Protein AF-A0A8T6FUX8-F1 (afdb_monomer_lite)

Structure (mmCIF, N/CA/C/O backbone):
data_AF-A0A8T6FUX8-F1
#
_entry.id   AF-A0A8T6FUX8-F1
#
loop_
_atom_site.group_PDB
_atom_site.id
_atom_site.type_symbol
_atom_site.label_atom_id
_atom_site.label_alt_id
_atom_site.label_comp_id
_atom_site.label_asym_id
_atom_site.label_entity_id
_atom_site.label_seq_id
_atom_site.pdbx_PDB_ins_code
_atom_site.Cartn_x
_atom_site.Cartn_y
_atom_site.Cartn_z
_atom_site.occupancy
_atom_site.B_iso_or_equiv
_atom_site.auth_seq_id
_atom_site.auth_comp_id
_atom_site.auth_asym_id
_atom_site.auth_atom_id
_atom_site.pdbx_PDB_model_num
ATOM 1 N N . MET A 1 1 ? 21.527 -43.771 11.763 1.00 36.50 1 MET A N 1
ATOM 2 C CA . MET A 1 1 ? 20.205 -44.417 11.644 1.00 36.50 1 MET A CA 1
ATOM 3 C C . MET A 1 1 ? 19.170 -43.326 11.830 1.00 36.50 1 MET A C 1
ATOM 5 O O . MET A 1 1 ? 18.920 -42.934 12.960 1.00 36.50 1 MET A O 1
ATOM 9 N N . LEU A 1 2 ? 18.698 -42.754 10.723 1.00 42.12 2 LEU A N 1
ATOM 10 C CA . LEU A 1 2 ? 17.605 -41.784 10.716 1.00 42.12 2 LEU A CA 1
ATOM 11 C C . LEU A 1 2 ? 16.307 -42.553 10.975 1.00 42.12 2 LEU A C 1
ATOM 13 O O . LEU A 1 2 ? 16.105 -43.614 10.382 1.00 42.12 2 LEU A O 1
ATOM 17 N N . GLN A 1 3 ? 15.492 -42.063 11.909 1.00 45.31 3 GLN A N 1
ATOM 18 C CA . GLN A 1 3 ? 14.158 -42.593 12.163 1.00 45.31 3 GLN A CA 1
ATOM 19 C C . GLN A 1 3 ? 13.366 -42.561 10.855 1.00 45.31 3 GLN A C 1
ATOM 21 O O . GLN A 1 3 ? 13.233 -41.518 10.221 1.00 45.31 3 GLN A O 1
ATOM 26 N N . SER A 1 4 ? 12.881 -43.730 10.455 1.00 47.78 4 SER A N 1
ATOM 27 C CA . SER A 1 4 ? 11.853 -43.910 9.440 1.00 47.78 4 SER A CA 1
ATOM 28 C C . SER A 1 4 ? 10.648 -43.045 9.805 1.00 47.78 4 SER A C 1
ATOM 30 O O . SER A 1 4 ? 10.042 -43.269 10.856 1.00 47.78 4 SER A O 1
ATOM 32 N N . GLY A 1 5 ? 10.357 -42.047 8.967 1.00 49.22 5 GLY A N 1
ATOM 33 C CA . GLY A 1 5 ? 9.146 -41.239 9.061 1.00 49.22 5 GLY A CA 1
ATOM 34 C C . GLY A 1 5 ? 7.892 -42.111 9.027 1.00 49.22 5 GLY A C 1
ATOM 35 O O . GLY A 1 5 ? 7.923 -43.253 8.561 1.00 49.22 5 GLY A O 1
ATOM 36 N N . ASP A 1 6 ? 6.805 -41.575 9.571 1.00 58.62 6 ASP A N 1
ATOM 37 C CA . ASP A 1 6 ? 5.496 -42.213 9.553 1.00 58.62 6 ASP A CA 1
ATOM 38 C C . ASP A 1 6 ? 5.076 -42.499 8.103 1.00 58.62 6 ASP A C 1
ATOM 40 O O . ASP A 1 6 ? 4.988 -41.593 7.278 1.00 58.62 6 ASP A O 1
ATOM 44 N N . VAL A 1 7 ? 4.829 -43.769 7.779 1.00 57.53 7 VAL A N 1
ATOM 45 C CA . VAL A 1 7 ? 4.430 -44.206 6.431 1.00 57.53 7 VAL A CA 1
ATOM 46 C C . VAL A 1 7 ? 3.054 -43.634 6.051 1.00 57.53 7 VAL A C 1
ATOM 48 O O . VAL A 1 7 ? 2.741 -43.550 4.867 1.00 57.53 7 VAL A O 1
ATOM 51 N N . ALA A 1 8 ? 2.247 -43.208 7.032 1.00 57.44 8 ALA A N 1
ATOM 52 C CA . ALA A 1 8 ? 0.981 -42.517 6.792 1.00 57.44 8 ALA A CA 1
ATOM 53 C C . ALA A 1 8 ? 1.154 -41.038 6.388 1.00 57.44 8 ALA A C 1
ATOM 55 O O . ALA A 1 8 ? 0.238 -40.476 5.797 1.00 57.44 8 ALA A O 1
ATOM 56 N N . PHE A 1 9 ? 2.316 -40.431 6.663 1.00 55.97 9 PHE A N 1
ATOM 57 C CA . PHE A 1 9 ? 2.652 -39.042 6.330 1.00 55.97 9 PHE A CA 1
ATOM 58 C C . PHE A 1 9 ? 4.086 -38.973 5.779 1.00 55.97 9 PHE A C 1
ATOM 60 O O . PHE A 1 9 ? 5.001 -38.447 6.416 1.00 55.97 9 PHE A O 1
ATOM 67 N N . SER A 1 10 ? 4.299 -39.554 4.594 1.00 52.78 10 SER A N 1
ATOM 68 C CA . SER A 1 10 ? 5.560 -39.405 3.861 1.00 52.78 10 SER A CA 1
ATOM 69 C C . SER A 1 10 ? 5.776 -37.932 3.519 1.00 52.78 10 SER A C 1
ATOM 71 O O . SER A 1 10 ? 5.027 -37.377 2.736 1.00 52.78 10 SER A O 1
ATOM 73 N N . THR A 1 11 ? 6.818 -37.303 4.060 1.00 56.41 11 THR A N 1
ATOM 74 C CA . THR A 1 11 ? 7.191 -35.904 3.767 1.00 56.41 11 THR A CA 1
ATOM 75 C C . THR A 1 11 ? 7.963 -35.740 2.450 1.00 56.41 11 THR A C 1
ATOM 77 O O . THR A 1 11 ? 8.576 -34.701 2.222 1.00 56.41 11 THR A O 1
ATOM 80 N N . ILE A 1 12 ? 8.023 -36.782 1.620 1.00 58.41 12 ILE A N 1
ATOM 81 C CA . ILE A 1 12 ? 8.677 -36.770 0.307 1.00 58.41 12 ILE A CA 1
ATOM 82 C C . ILE A 1 12 ? 7.567 -36.546 -0.726 1.00 58.41 12 ILE A C 1
ATOM 84 O O . ILE A 1 12 ? 6.650 -37.361 -0.779 1.00 58.41 12 ILE A O 1
ATOM 88 N N . ASP A 1 13 ? 7.664 -35.461 -1.503 1.00 65.00 13 ASP A N 1
ATOM 89 C CA . ASP A 1 13 ? 6.718 -35.022 -2.551 1.00 65.00 13 ASP A CA 1
ATOM 90 C C . ASP A 1 13 ? 5.373 -34.421 -2.074 1.00 65.00 13 ASP A C 1
ATOM 92 O O . ASP A 1 13 ? 4.397 -34.391 -2.823 1.00 65.00 13 ASP A O 1
ATOM 96 N N . ASN A 1 14 ? 5.318 -33.861 -0.858 1.00 77.75 14 ASN A N 1
ATOM 97 C CA . ASN A 1 14 ? 4.103 -33.230 -0.311 1.00 77.75 14 ASN A CA 1
ATOM 98 C C . ASN A 1 14 ? 3.948 -31.734 -0.642 1.00 77.75 14 ASN A C 1
ATOM 100 O O . ASN A 1 14 ? 3.141 -31.051 -0.013 1.00 77.75 14 ASN A O 1
ATOM 104 N N . ASP A 1 15 ? 4.683 -31.199 -1.619 1.00 82.50 15 ASP A N 1
ATOM 105 C CA . ASP A 1 15 ? 4.666 -29.761 -1.932 1.00 82.50 15 ASP A CA 1
ATOM 106 C C . ASP A 1 15 ? 3.257 -29.256 -2.267 1.00 82.50 15 ASP A C 1
ATOM 108 O O . ASP A 1 15 ? 2.850 -28.198 -1.789 1.00 82.50 15 ASP A O 1
ATOM 112 N N . ALA A 1 16 ? 2.471 -30.047 -3.001 1.00 82.88 16 ALA A N 1
ATOM 113 C CA . ALA A 1 16 ? 1.081 -29.716 -3.309 1.00 82.88 16 ALA A CA 1
ATOM 114 C C . ALA A 1 16 ? 0.197 -29.690 -2.048 1.00 82.88 16 ALA A C 1
ATOM 116 O O . ALA A 1 16 ? -0.594 -28.767 -1.862 1.00 82.88 16 ALA A O 1
ATOM 117 N N . GLU A 1 17 ? 0.350 -30.667 -1.148 1.00 85.62 17 GLU A N 1
ATOM 118 C CA . GLU A 1 17 ? -0.402 -30.707 0.113 1.00 85.62 17 GLU A CA 1
ATOM 119 C C . GLU A 1 17 ? -0.017 -29.539 1.030 1.00 85.62 17 GLU A C 1
ATOM 121 O O . GLU A 1 17 ? -0.889 -28.925 1.646 1.00 85.62 17 GLU A O 1
ATOM 126 N N . MET A 1 18 ? 1.272 -29.182 1.084 1.00 87.94 18 MET A N 1
ATOM 127 C CA . MET A 1 18 ? 1.741 -28.025 1.845 1.00 87.94 18 MET A CA 1
ATOM 128 C C . MET A 1 18 ? 1.234 -26.707 1.260 1.00 87.94 18 MET A C 1
ATOM 130 O O . MET A 1 18 ? 0.845 -25.830 2.026 1.00 87.94 18 MET A O 1
ATOM 134 N N . GLN A 1 19 ? 1.209 -26.560 -0.068 1.00 88.62 19 GLN A N 1
ATOM 135 C CA . GLN A 1 19 ? 0.657 -25.375 -0.728 1.00 88.62 19 GLN A CA 1
ATOM 136 C C . GLN A 1 19 ? -0.831 -25.210 -0.412 1.00 88.62 19 GLN A C 1
ATOM 138 O O . GLN A 1 19 ? -1.252 -24.123 -0.025 1.00 88.62 19 GLN A O 1
ATOM 143 N N . VAL A 1 20 ? -1.615 -26.290 -0.495 1.00 91.31 20 VAL A N 1
ATOM 144 C CA . VAL A 1 20 ? -3.044 -26.263 -0.146 1.00 91.31 20 VAL A CA 1
ATOM 145 C C . VAL A 1 20 ? -3.243 -25.948 1.338 1.00 91.31 20 VAL A C 1
ATOM 147 O O . VAL A 1 20 ? -4.094 -25.127 1.679 1.00 91.31 20 VAL A O 1
ATOM 150 N N . LEU A 1 21 ? -2.444 -26.539 2.233 1.00 92.88 21 LEU A N 1
ATOM 151 C CA . LEU A 1 21 ? -2.514 -26.246 3.665 1.00 92.88 21 LEU A CA 1
ATOM 152 C C . LEU A 1 21 ? -2.163 -24.778 3.960 1.00 92.88 21 LEU A C 1
ATOM 154 O O . LEU A 1 21 ? -2.903 -24.109 4.687 1.00 92.88 21 LEU A O 1
ATOM 158 N N . ALA A 1 22 ? -1.084 -24.259 3.370 1.00 92.19 22 ALA A N 1
ATOM 159 C CA . ALA A 1 22 ? -0.667 -22.867 3.513 1.00 92.19 22 ALA A CA 1
ATOM 160 C C . ALA A 1 22 ? -1.747 -21.911 2.993 1.00 92.19 22 ALA A C 1
ATOM 162 O O . ALA A 1 22 ? -2.167 -21.011 3.717 1.00 92.19 22 ALA A O 1
ATOM 163 N N . ALA A 1 23 ? -2.270 -22.160 1.792 1.00 93.12 23 ALA A N 1
ATOM 164 C CA . ALA A 1 23 ? -3.349 -21.375 1.212 1.00 93.12 23 ALA A CA 1
ATOM 165 C C . ALA A 1 23 ? -4.615 -21.414 2.078 1.00 93.12 23 ALA A C 1
ATOM 167 O O . ALA A 1 23 ? -5.184 -20.367 2.364 1.00 93.12 23 ALA A O 1
ATOM 168 N N . SER A 1 24 ? -5.025 -22.586 2.578 1.00 94.44 24 SER A N 1
ATOM 169 C CA . SER A 1 24 ? -6.190 -22.696 3.471 1.00 94.44 24 SER A CA 1
ATOM 170 C C . SER A 1 24 ? -6.007 -21.918 4.779 1.00 94.44 24 SER A C 1
ATOM 172 O O . SER A 1 24 ? -6.957 -21.324 5.281 1.00 94.44 24 SER A O 1
ATOM 174 N N . THR A 1 25 ? -4.775 -21.863 5.295 1.00 95.25 25 THR A N 1
ATOM 175 C CA . THR A 1 25 ? -4.432 -21.089 6.494 1.00 95.25 25 THR A CA 1
ATOM 176 C C . THR A 1 25 ? -4.492 -19.590 6.208 1.00 95.25 25 THR A C 1
ATOM 178 O O . THR A 1 25 ? -5.050 -18.842 7.004 1.00 95.25 25 THR A O 1
ATOM 181 N N . ILE A 1 26 ? -3.977 -19.148 5.057 1.00 95.31 26 ILE A N 1
ATOM 182 C CA . ILE A 1 26 ? -4.058 -17.748 4.617 1.00 95.31 26 ILE A CA 1
ATOM 183 C C . ILE A 1 26 ? -5.519 -17.328 4.413 1.00 95.31 26 ILE A C 1
ATOM 185 O O . ILE A 1 26 ? -5.922 -16.268 4.878 1.00 95.31 26 ILE A O 1
ATOM 189 N N . VAL A 1 27 ? -6.337 -18.175 3.787 1.00 95.31 27 VAL A N 1
ATOM 190 C CA . VAL A 1 27 ? -7.771 -17.904 3.612 1.00 95.31 27 VAL A CA 1
ATOM 191 C C . VAL A 1 27 ? -8.482 -17.819 4.961 1.00 95.31 27 VAL A C 1
ATOM 193 O O . VAL A 1 27 ? -9.292 -16.921 5.158 1.00 95.31 27 VAL A O 1
ATOM 196 N N . ALA A 1 28 ? -8.148 -18.689 5.918 1.00 95.69 28 ALA A N 1
ATOM 197 C CA . ALA A 1 28 ? -8.683 -18.580 7.273 1.00 95.69 28 ALA A CA 1
ATOM 198 C C . ALA A 1 28 ? -8.264 -17.265 7.959 1.00 95.69 28 ALA A C 1
ATOM 200 O O . ALA A 1 28 ? -9.070 -16.678 8.674 1.00 95.69 28 ALA A O 1
ATOM 201 N N . LEU A 1 29 ? -7.044 -16.768 7.708 1.00 95.56 29 LEU A N 1
ATOM 202 C CA . LEU A 1 29 ? -6.600 -15.459 8.201 1.00 95.56 29 LEU A CA 1
ATOM 203 C C . LEU A 1 29 ? -7.400 -14.300 7.592 1.00 95.56 29 LEU A C 1
ATOM 205 O O . LEU A 1 29 ? -7.614 -13.312 8.287 1.00 95.56 29 LEU A O 1
ATOM 209 N N . PHE A 1 30 ? -7.872 -14.403 6.342 1.00 95.56 30 PHE A N 1
ATOM 210 C CA . PHE A 1 30 ? -8.689 -13.364 5.685 1.00 95.56 30 PHE A CA 1
ATOM 211 C C . PHE A 1 30 ? -10.074 -13.154 6.322 1.00 95.56 30 PHE A C 1
ATOM 213 O O . PHE A 1 30 ? -10.744 -12.162 6.016 1.00 95.56 30 PHE A O 1
ATOM 220 N N . GLU A 1 31 ? -10.503 -14.052 7.213 1.00 94.06 31 GLU A N 1
ATOM 221 C CA . GLU A 1 31 ? -11.692 -13.866 8.056 1.00 94.06 31 GLU A CA 1
ATOM 222 C C . GLU A 1 31 ? -11.420 -12.945 9.260 1.00 94.06 31 GLU A C 1
ATOM 224 O O . GLU A 1 31 ? -12.355 -12.444 9.887 1.00 94.06 31 GLU A O 1
ATOM 229 N N . GLU A 1 32 ? -10.148 -12.701 9.583 1.00 93.56 32 GLU A N 1
ATOM 230 C CA . GLU A 1 32 ? -9.711 -11.816 10.659 1.00 93.56 32 GLU A CA 1
ATOM 231 C C . GLU A 1 32 ? -9.257 -10.447 10.125 1.00 93.56 32 GLU A C 1
ATOM 233 O O . GLU A 1 32 ? -8.884 -10.267 8.963 1.00 93.56 32 GLU A O 1
ATOM 238 N N . GLU A 1 33 ? -9.263 -9.444 11.001 1.00 89.50 33 GLU A N 1
ATOM 239 C CA . GLU A 1 33 ? -8.725 -8.118 10.707 1.00 89.50 33 GLU A CA 1
ATOM 240 C C . GLU A 1 33 ? -7.456 -7.860 11.514 1.00 89.50 33 GLU A C 1
ATOM 242 O O . GLU A 1 33 ? -7.404 -8.127 12.716 1.00 89.50 33 GLU A O 1
ATOM 247 N N . GLY A 1 34 ? -6.455 -7.254 10.879 1.00 90.94 34 GLY A N 1
ATOM 248 C CA . GLY A 1 34 ? -5.255 -6.797 11.565 1.00 90.94 34 GLY A CA 1
ATOM 249 C C . GLY A 1 34 ? -4.013 -6.865 10.693 1.00 90.94 34 GLY A C 1
ATOM 250 O O . GLY A 1 34 ? -4.038 -7.390 9.584 1.00 90.94 34 GLY A O 1
ATOM 251 N N . LEU A 1 35 ? -2.904 -6.374 11.246 1.00 92.62 35 LEU A N 1
ATOM 252 C CA . LEU A 1 35 ? -1.638 -6.233 10.527 1.00 92.62 35 LEU A CA 1
ATOM 253 C C . LEU A 1 35 ? -1.142 -7.555 9.922 1.00 92.62 35 LEU A C 1
ATOM 255 O O . LEU A 1 35 ? -0.639 -7.562 8.804 1.00 92.62 35 LEU A O 1
ATOM 259 N N . ALA A 1 36 ? -1.294 -8.678 10.630 1.00 94.31 36 ALA A N 1
ATOM 260 C CA . ALA A 1 36 ? -0.869 -9.986 10.128 1.00 94.31 36 ALA A CA 1
ATOM 261 C C . ALA A 1 36 ? -1.661 -10.409 8.880 1.00 94.31 36 ALA A C 1
ATOM 263 O O . ALA A 1 36 ? -1.074 -10.903 7.916 1.00 94.31 36 ALA A O 1
ATOM 264 N N . THR A 1 37 ? -2.974 -10.172 8.875 1.00 95.75 37 THR A N 1
ATOM 265 C CA . THR A 1 37 ? -3.833 -10.469 7.728 1.00 95.75 37 THR A CA 1
ATOM 266 C C . THR A 1 37 ? -3.575 -9.503 6.574 1.00 95.75 37 THR A C 1
ATOM 268 O O . THR A 1 37 ? -3.430 -9.952 5.439 1.00 95.75 37 THR A O 1
ATOM 271 N N . ASP A 1 38 ? -3.422 -8.206 6.864 1.00 96.12 38 ASP A N 1
ATOM 272 C CA . ASP A 1 38 ? -3.054 -7.178 5.882 1.00 96.12 38 ASP A CA 1
ATOM 273 C C . ASP A 1 38 ? -1.728 -7.555 5.184 1.00 96.12 38 ASP A C 1
ATOM 275 O O . ASP A 1 38 ? -1.639 -7.574 3.955 1.00 96.12 38 ASP A O 1
ATOM 279 N N . THR A 1 39 ? -0.729 -7.979 5.968 1.00 96.00 39 THR A N 1
ATOM 280 C CA . THR A 1 39 ? 0.571 -8.465 5.473 1.00 96.00 39 THR A CA 1
ATOM 281 C C . THR A 1 39 ? 0.413 -9.712 4.607 1.00 96.00 39 THR A C 1
ATOM 283 O O . THR A 1 39 ? 0.974 -9.776 3.517 1.00 96.00 39 THR A O 1
ATOM 286 N N . ALA A 1 40 ? -0.353 -10.711 5.060 1.00 96.00 40 ALA A N 1
ATOM 287 C CA . ALA A 1 40 ? -0.562 -11.947 4.308 1.00 96.00 40 ALA A CA 1
ATOM 288 C C . ALA A 1 40 ? -1.254 -11.686 2.961 1.00 96.00 40 ALA A C 1
ATOM 290 O O . ALA A 1 40 ? -0.837 -12.234 1.940 1.00 96.00 40 ALA A O 1
ATOM 291 N N . ALA A 1 41 ? -2.266 -10.817 2.941 1.00 96.88 41 ALA A N 1
ATOM 292 C CA . ALA A 1 41 ? -2.979 -10.454 1.724 1.00 96.88 41 ALA A CA 1
ATOM 293 C C . ALA A 1 41 ? -2.075 -9.701 0.738 1.00 96.88 41 ALA A C 1
ATOM 295 O O . ALA A 1 41 ? -2.076 -10.011 -0.453 1.00 96.88 41 ALA A O 1
ATOM 296 N N . LEU A 1 42 ? -1.244 -8.773 1.227 1.00 96.88 42 LEU A N 1
ATOM 297 C CA . LEU A 1 42 ? -0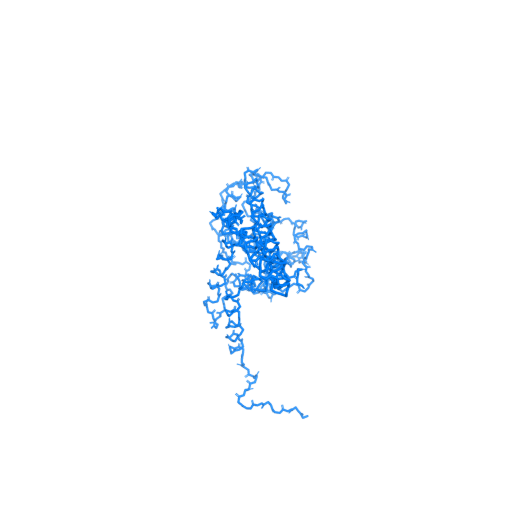.234 -8.105 0.403 1.00 96.88 42 LEU A CA 1
ATOM 298 C C . LEU A 1 42 ? 0.820 -9.080 -0.126 1.00 96.88 42 LEU A C 1
ATOM 300 O O . LEU A 1 42 ? 1.171 -8.992 -1.299 1.00 96.88 42 LEU A O 1
ATOM 304 N N . CYS A 1 43 ? 1.303 -10.020 0.690 1.00 95.69 43 CYS A N 1
ATOM 305 C CA . CYS A 1 43 ? 2.247 -11.051 0.252 1.00 95.69 43 CYS A CA 1
ATOM 306 C C . CYS A 1 43 ? 1.681 -11.888 -0.898 1.00 95.69 43 CYS A C 1
ATOM 308 O O . CYS A 1 43 ? 2.395 -12.163 -1.859 1.00 95.69 43 CYS A O 1
ATOM 310 N N . VAL A 1 44 ? 0.403 -12.277 -0.815 1.00 95.88 44 VAL A N 1
ATOM 311 C CA . VAL A 1 44 ? -0.272 -12.976 -1.914 1.00 95.88 44 VAL A CA 1
ATOM 312 C C . VAL A 1 44 ? -0.348 -12.064 -3.134 1.00 95.88 44 VAL A C 1
ATOM 314 O O . VAL A 1 44 ? 0.228 -12.414 -4.154 1.00 95.88 44 VAL A O 1
ATOM 317 N N . ALA A 1 45 ? -0.960 -10.881 -3.016 1.00 95.94 45 ALA A N 1
ATOM 318 C CA . ALA A 1 45 ? -1.199 -9.986 -4.152 1.00 95.94 45 ALA A CA 1
ATOM 319 C C . ALA A 1 45 ? 0.089 -9.544 -4.873 1.00 95.94 45 ALA A C 1
ATOM 321 O O . ALA A 1 45 ? 0.087 -9.312 -6.078 1.00 95.94 45 ALA A O 1
ATOM 322 N N . THR A 1 46 ? 1.197 -9.407 -4.141 1.00 96.00 46 THR A N 1
ATOM 323 C CA . THR A 1 46 ? 2.502 -9.050 -4.718 1.00 96.00 46 THR A CA 1
ATOM 324 C C . THR A 1 46 ? 3.259 -10.263 -5.259 1.00 96.00 46 THR A C 1
ATOM 326 O O . THR A 1 46 ? 3.964 -10.158 -6.269 1.00 96.00 46 THR A O 1
ATOM 329 N N . GLY A 1 47 ? 3.102 -11.429 -4.628 1.00 94.19 47 GLY A N 1
ATOM 330 C CA . GLY A 1 47 ? 3.693 -12.692 -5.062 1.00 94.19 47 GLY A CA 1
ATOM 331 C C . GLY A 1 47 ? 3.043 -13.274 -6.317 1.00 94.19 47 GLY A C 1
ATOM 332 O O . GLY A 1 47 ? 3.722 -13.956 -7.085 1.00 94.19 47 GLY A O 1
ATOM 333 N N . THR A 1 48 ? 1.769 -12.959 -6.556 1.00 94.00 48 THR A N 1
ATOM 334 C CA . THR A 1 48 ? 0.989 -13.425 -7.712 1.00 94.00 48 THR A CA 1
ATOM 335 C C . THR A 1 48 ? 1.157 -12.569 -8.965 1.00 94.00 48 THR A C 1
ATOM 337 O O . THR A 1 48 ? 0.729 -12.971 -10.043 1.00 94.00 48 THR A O 1
ATOM 340 N N . PHE A 1 49 ? 1.813 -11.408 -8.856 1.00 94.31 49 PHE A N 1
ATOM 341 C CA . PHE A 1 49 ? 1.985 -10.480 -9.973 1.00 94.31 49 PHE A CA 1
ATOM 342 C C . PHE A 1 49 ? 2.741 -11.100 -11.154 1.00 94.31 49 PHE A C 1
ATOM 344 O O . PHE A 1 49 ? 3.774 -11.755 -10.963 1.00 94.31 49 PHE A O 1
ATOM 351 N N . GLY A 1 50 ? 2.279 -10.835 -12.374 1.00 89.88 50 GLY A N 1
ATOM 352 C CA . GLY A 1 50 ? 2.835 -11.418 -13.590 1.00 89.88 50 GLY A CA 1
ATOM 353 C C . GLY A 1 50 ? 2.254 -12.795 -13.905 1.00 89.88 50 GLY A C 1
ATOM 354 O O . GLY A 1 50 ? 1.135 -13.126 -13.527 1.00 89.88 50 GLY A O 1
ATOM 355 N N . ASP A 1 51 ? 3.056 -13.649 -14.537 1.00 86.38 51 ASP A N 1
ATOM 356 C CA . ASP A 1 51 ? 2.669 -15.031 -14.861 1.00 86.38 51 ASP A CA 1
ATOM 357 C C . ASP A 1 51 ? 2.757 -15.990 -13.649 1.00 86.38 51 ASP A C 1
ATOM 359 O O . ASP A 1 51 ? 2.842 -17.210 -13.803 1.00 86.38 51 ASP A O 1
ATOM 363 N N . ARG A 1 52 ? 2.792 -15.455 -12.422 1.00 87.44 52 ARG A N 1
ATOM 364 C CA . ARG A 1 52 ? 3.093 -16.196 -11.186 1.00 87.44 52 ARG A CA 1
ATOM 365 C C . ARG A 1 52 ? 1.813 -16.591 -10.449 1.00 87.44 52 ARG A C 1
ATOM 367 O O . ARG A 1 52 ? 1.598 -16.209 -9.308 1.00 87.44 52 ARG A O 1
ATOM 374 N N . ALA A 1 53 ? 0.955 -17.382 -11.084 1.00 80.62 53 ALA A N 1
ATOM 375 C CA . ALA A 1 53 ? -0.268 -17.859 -10.439 1.00 80.62 53 ALA A CA 1
ATOM 376 C C . ALA A 1 53 ? -0.024 -19.132 -9.592 1.00 80.62 53 ALA A C 1
ATOM 378 O O . ALA A 1 53 ? 0.664 -20.049 -10.051 1.00 80.62 53 ALA A O 1
ATOM 379 N N . PRO A 1 54 ? -0.603 -19.245 -8.381 1.00 80.56 54 PRO A N 1
ATOM 380 C CA . PRO A 1 54 ? -0.539 -20.462 -7.579 1.00 80.56 54 PRO A CA 1
ATOM 381 C C . PRO A 1 54 ? -1.378 -21.568 -8.229 1.00 80.56 54 PRO A C 1
ATOM 383 O O . PRO A 1 54 ? -2.606 -21.537 -8.189 1.00 80.56 54 PRO A O 1
ATOM 386 N N . GLU A 1 55 ? -0.714 -22.574 -8.801 1.00 82.94 55 GLU A N 1
ATOM 387 C CA . GLU A 1 55 ? -1.371 -23.672 -9.527 1.00 82.94 55 GLU A CA 1
ATOM 388 C C . GLU A 1 55 ? -2.331 -24.481 -8.637 1.00 82.94 55 GLU A C 1
ATOM 390 O O . GLU A 1 55 ? -3.422 -24.854 -9.066 1.00 82.94 55 GLU A O 1
ATOM 395 N N . ALA A 1 56 ? -1.956 -24.713 -7.374 1.00 83.75 56 ALA A N 1
ATOM 396 C CA . ALA A 1 56 ? -2.751 -25.504 -6.437 1.00 83.75 56 ALA A CA 1
ATOM 397 C C . ALA A 1 56 ? -4.008 -24.778 -5.921 1.00 83.75 56 ALA A C 1
ATOM 399 O O . ALA A 1 56 ? -4.965 -25.434 -5.507 1.00 83.75 56 ALA A O 1
ATOM 400 N N . THR A 1 57 ? -4.017 -23.440 -5.925 1.00 87.12 57 THR A N 1
ATOM 401 C CA . THR A 1 57 ? -5.096 -22.619 -5.350 1.00 87.12 57 THR A CA 1
ATOM 402 C C . THR A 1 57 ? -5.330 -21.352 -6.176 1.00 87.12 57 THR A C 1
ATOM 404 O O . THR A 1 57 ? -4.982 -20.258 -5.724 1.00 87.12 57 THR A O 1
ATOM 407 N N . PRO A 1 58 ? -5.926 -21.474 -7.374 1.00 86.75 58 PRO A N 1
ATOM 408 C CA . PRO A 1 58 ? -6.053 -20.361 -8.316 1.00 86.75 58 PRO A CA 1
ATOM 409 C C . PRO A 1 58 ? -6.890 -19.195 -7.769 1.00 86.75 58 PRO A C 1
ATOM 411 O O . PRO A 1 58 ? -6.629 -18.044 -8.100 1.00 86.75 58 PRO A O 1
ATOM 414 N N . ASP A 1 59 ? -7.846 -19.471 -6.878 1.00 93.06 59 ASP A N 1
ATOM 415 C CA . ASP A 1 59 ? -8.733 -18.447 -6.311 1.00 93.06 59 ASP A CA 1
ATOM 416 C C . ASP A 1 59 ? -8.051 -17.579 -5.237 1.00 93.06 59 ASP A C 1
ATOM 418 O O . ASP A 1 59 ? -8.581 -16.531 -4.865 1.00 93.06 59 ASP A O 1
ATOM 422 N N . LEU A 1 60 ? -6.875 -17.983 -4.733 1.00 94.25 60 LEU A N 1
ATOM 423 C CA . LEU A 1 60 ? -6.200 -17.309 -3.617 1.00 94.25 60 LEU A CA 1
ATOM 424 C C . LEU A 1 60 ? -5.887 -15.838 -3.925 1.00 94.25 60 LEU A C 1
ATOM 426 O O . LEU A 1 60 ? -6.029 -14.985 -3.050 1.00 94.25 60 LEU A O 1
ATOM 430 N N . ASP A 1 61 ? -5.509 -15.546 -5.169 1.00 94.19 61 ASP A N 1
ATOM 431 C CA . ASP A 1 61 ? -5.239 -14.183 -5.623 1.00 94.19 61 ASP A CA 1
ATOM 432 C C . ASP A 1 61 ? -6.492 -13.299 -5.549 1.00 94.19 61 ASP A C 1
ATOM 434 O O . ASP A 1 61 ? -6.466 -12.213 -4.966 1.00 94.19 61 ASP A O 1
ATOM 438 N N . SER A 1 62 ? -7.620 -13.800 -6.061 1.00 95.06 62 SER A N 1
ATOM 439 C CA . SER A 1 62 ? -8.896 -13.080 -6.020 1.00 95.06 62 SER A CA 1
ATOM 440 C C . SER A 1 62 ? -9.364 -12.821 -4.584 1.00 95.06 62 SER A C 1
ATOM 442 O O . SER A 1 62 ? -9.772 -11.708 -4.259 1.00 95.06 62 SER A O 1
ATOM 444 N N . LEU A 1 63 ? -9.200 -13.802 -3.689 1.00 96.25 63 LEU A N 1
ATOM 445 C CA . LEU A 1 63 ? -9.554 -13.667 -2.275 1.00 96.25 63 LEU A CA 1
ATOM 446 C C . LEU A 1 63 ? -8.697 -12.613 -1.562 1.00 96.25 63 LEU A C 1
ATOM 448 O O . LEU A 1 63 ? -9.218 -11.856 -0.741 1.00 96.25 63 LEU A O 1
ATOM 452 N N . ALA A 1 64 ? -7.404 -12.529 -1.885 1.00 96.25 64 ALA A N 1
ATOM 453 C CA . ALA A 1 64 ? -6.523 -11.500 -1.341 1.00 96.25 64 ALA A CA 1
ATOM 454 C C . ALA A 1 64 ? -6.933 -10.097 -1.816 1.00 96.25 64 ALA A C 1
ATOM 456 O O . ALA A 1 64 ? -7.003 -9.167 -1.012 1.00 96.25 64 ALA A O 1
ATOM 457 N N . HIS A 1 65 ? -7.274 -9.942 -3.097 1.00 95.25 65 HIS A N 1
ATOM 458 C CA . HIS A 1 65 ? -7.761 -8.677 -3.651 1.00 95.25 65 HIS A CA 1
ATOM 459 C C . HIS A 1 65 ? -9.106 -8.245 -3.051 1.00 95.25 65 HIS A C 1
ATOM 461 O O . HIS A 1 65 ? -9.285 -7.069 -2.718 1.00 95.25 65 HIS A O 1
ATOM 467 N N . ASP A 1 66 ? -10.027 -9.188 -2.858 1.00 96.19 66 ASP A N 1
ATOM 468 C CA . ASP A 1 66 ? -11.315 -8.947 -2.208 1.00 96.19 66 ASP A CA 1
ATOM 469 C C . ASP A 1 66 ? -11.132 -8.542 -0.742 1.00 96.19 66 ASP A C 1
ATOM 471 O O . ASP A 1 66 ? -11.793 -7.616 -0.258 1.00 96.19 66 ASP A O 1
ATOM 475 N N . TYR A 1 67 ? -10.214 -9.199 -0.026 1.00 97.12 67 TYR A N 1
ATOM 476 C CA . TYR A 1 67 ? -9.838 -8.812 1.330 1.00 97.12 67 TYR A CA 1
ATOM 477 C C . TYR A 1 67 ? -9.292 -7.382 1.373 1.00 97.12 67 TYR A C 1
ATOM 479 O O . TYR A 1 67 ? -9.849 -6.545 2.085 1.00 97.12 67 TYR A O 1
ATOM 487 N N . LEU A 1 68 ? -8.253 -7.082 0.583 1.00 96.69 68 LEU A N 1
ATOM 488 C CA . LEU A 1 68 ? -7.610 -5.764 0.557 1.00 96.69 68 LEU A CA 1
ATOM 489 C C . LEU A 1 68 ? -8.615 -4.667 0.199 1.00 96.69 68 LEU A C 1
ATOM 491 O O . LEU A 1 68 ? -8.604 -3.601 0.806 1.00 96.69 68 LEU A O 1
ATOM 495 N N . SER A 1 69 ? -9.531 -4.941 -0.729 1.00 94.94 69 SER A N 1
ATOM 496 C CA . SER A 1 69 ? -10.566 -3.991 -1.139 1.00 94.94 69 SER A CA 1
ATOM 497 C C . SER A 1 69 ? -11.586 -3.727 -0.025 1.00 94.94 69 SER A C 1
ATOM 499 O O . SER A 1 69 ? -11.869 -2.568 0.281 1.00 94.94 69 SER A O 1
ATOM 501 N N . ARG A 1 70 ? -12.106 -4.771 0.644 1.00 94.81 70 ARG A N 1
ATOM 502 C CA . ARG A 1 70 ? -12.997 -4.610 1.815 1.00 94.81 70 ARG A CA 1
ATOM 503 C C . ARG A 1 70 ? -12.299 -3.870 2.953 1.00 94.81 70 ARG A C 1
ATOM 505 O O . ARG A 1 70 ? -12.884 -2.976 3.563 1.00 94.81 70 ARG A O 1
ATOM 512 N N . ARG A 1 71 ? -11.041 -4.224 3.211 1.00 94.62 71 ARG A N 1
ATOM 513 C CA . ARG A 1 71 ? -10.210 -3.623 4.250 1.00 94.62 71 ARG A CA 1
ATOM 514 C C . ARG A 1 71 ? -9.914 -2.153 3.969 1.00 94.62 71 ARG A C 1
ATOM 516 O O . ARG A 1 71 ? -10.011 -1.328 4.870 1.00 94.62 71 ARG A O 1
ATOM 523 N N . ALA A 1 72 ? -9.624 -1.804 2.718 1.00 93.94 72 ALA A N 1
ATOM 524 C CA . ALA A 1 72 ? -9.372 -0.429 2.306 1.00 93.94 72 ALA A CA 1
ATOM 525 C C . ALA A 1 72 ? -10.575 0.492 2.556 1.00 93.94 72 ALA A C 1
ATOM 527 O O . ALA A 1 72 ? -10.369 1.651 2.918 1.00 93.94 72 ALA A O 1
ATOM 528 N N . VAL A 1 73 ? -11.799 -0.025 2.390 1.00 91.81 73 VAL A N 1
ATOM 529 C CA . VAL A 1 73 ? -13.047 0.683 2.720 1.00 91.81 73 VAL A CA 1
ATOM 530 C C . VAL A 1 73 ? -13.257 0.761 4.232 1.00 91.81 73 VAL A C 1
ATOM 532 O O . VAL A 1 73 ? -13.630 1.815 4.739 1.00 91.81 73 VAL A O 1
ATOM 535 N N . SER A 1 74 ? -13.007 -0.325 4.972 1.00 90.00 74 SER A N 1
ATOM 536 C CA . SER A 1 74 ? -13.283 -0.352 6.415 1.00 90.00 74 SER A CA 1
ATOM 537 C C . SER A 1 74 ? -12.393 0.602 7.217 1.00 90.00 74 SER A C 1
ATOM 539 O O . SER A 1 74 ? -12.861 1.210 8.178 1.00 90.00 74 SER A O 1
ATOM 541 N N . ILE A 1 75 ? -11.135 0.783 6.801 1.00 89.50 75 ILE A N 1
ATOM 542 C CA . ILE A 1 75 ? -10.187 1.701 7.454 1.00 89.50 75 ILE A CA 1
ATOM 543 C C . ILE A 1 75 ? -10.353 3.165 7.012 1.00 89.50 75 ILE A C 1
ATOM 545 O O . ILE A 1 75 ? -9.811 4.057 7.659 1.00 89.50 75 ILE A O 1
ATOM 549 N N . ARG A 1 76 ? -11.124 3.425 5.944 1.00 88.38 76 ARG A N 1
ATOM 550 C CA . ARG A 1 76 ? -11.447 4.768 5.423 1.00 88.38 76 ARG A CA 1
ATOM 551 C C . ARG A 1 76 ? -12.967 4.984 5.388 1.00 88.38 76 ARG A C 1
ATOM 553 O O . ARG A 1 76 ? -13.565 5.044 4.313 1.00 88.38 76 ARG A O 1
ATOM 560 N N . PRO A 1 77 ? -13.637 5.049 6.552 1.00 78.25 77 PRO A N 1
ATOM 561 C CA . PRO A 1 77 ? -15.086 5.191 6.596 1.00 78.25 77 PRO A CA 1
ATOM 562 C C . PRO A 1 77 ? -15.516 6.572 6.077 1.00 78.25 77 PRO A C 1
ATOM 564 O O . PRO A 1 77 ? -15.174 7.598 6.662 1.00 78.25 77 PRO A O 1
ATOM 567 N N . HIS A 1 78 ? -16.308 6.599 5.001 1.00 65.62 78 HIS A N 1
ATOM 568 C CA . HIS A 1 78 ? -16.754 7.848 4.372 1.00 65.62 78 HIS A CA 1
ATOM 569 C C . HIS A 1 78 ? -18.041 8.454 4.957 1.00 65.62 78 HIS A C 1
ATOM 571 O O . HIS A 1 78 ? -18.313 9.623 4.688 1.00 65.62 78 HIS A O 1
ATOM 577 N N . GLU A 1 79 ? -18.853 7.718 5.731 1.00 56.19 79 GLU A N 1
ATOM 578 C CA . GLU A 1 79 ? -20.258 8.137 5.907 1.00 56.19 79 GLU A CA 1
ATOM 579 C C . GLU A 1 79 ? -20.890 8.041 7.298 1.00 56.19 79 GLU A C 1
ATOM 581 O O . GLU A 1 79 ? -21.989 8.570 7.459 1.00 56.19 79 GLU A O 1
ATOM 586 N N . GLU A 1 80 ? -20.275 7.462 8.331 1.00 55.09 80 GLU A N 1
ATOM 587 C CA . GLU A 1 80 ? -20.990 7.385 9.613 1.00 55.09 80 GLU A CA 1
ATOM 588 C C . GLU A 1 80 ? -20.773 8.637 10.477 1.00 55.09 80 GLU A C 1
ATOM 590 O O . GLU A 1 80 ? -19.667 8.857 10.983 1.00 55.09 80 GLU A O 1
ATOM 595 N N . PRO A 1 81 ? -21.810 9.478 10.702 1.00 55.28 81 PRO A N 1
ATOM 596 C CA . PRO A 1 81 ? -21.715 10.513 11.714 1.00 55.28 81 PRO A CA 1
ATOM 597 C C . PRO A 1 81 ? -21.424 9.831 13.048 1.00 55.28 81 PRO A C 1
ATOM 599 O O . PRO A 1 81 ? -22.156 8.931 13.454 1.00 55.28 81 PRO A O 1
ATOM 602 N N . LEU A 1 82 ? -20.367 10.278 13.735 1.00 56.69 82 LEU A N 1
ATOM 603 C CA . LEU A 1 82 ? -20.027 9.821 15.080 1.00 56.69 82 LEU A CA 1
ATOM 604 C C . LEU A 1 82 ? -21.269 9.934 15.973 1.00 56.69 82 LEU A C 1
ATOM 606 O O . LEU A 1 82 ? -21.604 11.010 16.481 1.00 56.69 82 LEU A O 1
ATOM 610 N N . HIS A 1 83 ? -21.961 8.814 16.170 1.00 55.38 83 HIS A N 1
ATOM 611 C CA . HIS A 1 83 ? -23.093 8.713 17.072 1.00 55.38 83 HIS A CA 1
ATOM 612 C C . HIS A 1 83 ? -22.554 8.676 18.498 1.00 55.38 83 HIS A C 1
ATOM 614 O O . HIS A 1 83 ? -22.547 7.650 19.177 1.00 55.38 83 HIS A O 1
ATOM 620 N N . THR A 1 84 ? -22.097 9.832 18.975 1.00 56.03 84 THR A N 1
ATOM 621 C CA . THR A 1 84 ? -21.850 10.022 20.397 1.00 56.03 84 THR A CA 1
ATOM 622 C C . THR A 1 84 ? -23.209 9.991 21.081 1.00 56.03 84 THR A C 1
ATOM 624 O O . THR A 1 84 ? -23.975 10.954 21.086 1.00 56.03 84 THR A O 1
ATOM 627 N N . SER A 1 85 ? -23.555 8.825 21.618 1.00 55.66 85 SER A N 1
ATOM 628 C CA . SER A 1 85 ? -24.704 8.678 22.501 1.00 55.66 85 SER A CA 1
ATOM 629 C C . SER A 1 85 ? -24.377 9.427 23.788 1.00 55.66 85 SER A C 1
ATOM 631 O O . SER A 1 85 ? -23.901 8.840 24.756 1.00 55.66 85 SER A O 1
ATOM 633 N N . ALA A 1 86 ? -24.556 10.748 23.786 1.00 57.25 86 ALA A N 1
ATOM 634 C CA . ALA A 1 86 ? -24.410 11.549 24.985 1.00 57.25 86 ALA A CA 1
ATOM 635 C C . ALA A 1 86 ? -25.378 10.984 26.030 1.00 57.25 86 ALA A C 1
ATOM 637 O O . ALA A 1 86 ? -26.596 11.013 25.840 1.00 57.25 86 ALA A O 1
ATOM 638 N N . LEU A 1 87 ? -24.836 10.435 27.120 1.00 56.56 87 LEU A N 1
ATOM 639 C CA . LEU A 1 87 ? -25.645 9.987 28.244 1.00 56.56 87 LEU A CA 1
ATOM 640 C C . LEU A 1 87 ? -26.393 11.202 28.785 1.00 56.56 87 LEU A C 1
ATOM 642 O O . LEU A 1 87 ? -25.819 12.106 29.390 1.00 56.56 87 LEU A O 1
ATOM 646 N N . THR A 1 88 ? -27.695 11.241 28.537 1.00 59.00 88 THR A N 1
ATOM 647 C CA . THR A 1 88 ? -28.543 12.315 29.041 1.00 59.00 88 THR A CA 1
ATOM 648 C C . THR A 1 88 ? -28.594 12.249 30.574 1.00 59.00 88 THR A C 1
ATOM 650 O O . THR A 1 88 ? -28.537 11.158 31.155 1.00 59.00 88 THR A O 1
ATOM 653 N N . PRO A 1 89 ? -28.785 13.380 31.278 1.00 55.22 89 PRO A N 1
ATOM 654 C CA . PRO A 1 89 ? -29.002 13.379 32.729 1.00 55.22 89 PRO A CA 1
ATOM 655 C C . PRO A 1 89 ? -30.140 12.441 33.179 1.00 55.22 89 PRO A C 1
ATOM 657 O O . PRO A 1 89 ? -30.081 11.859 34.262 1.00 55.22 89 PRO A O 1
ATOM 660 N N . ALA A 1 90 ? -31.140 12.221 32.316 1.00 54.97 90 ALA A N 1
ATOM 661 C CA . ALA A 1 90 ? -32.231 11.269 32.530 1.00 54.97 90 ALA A CA 1
ATOM 662 C C . ALA A 1 90 ? -31.763 9.799 32.531 1.00 54.97 90 ALA A C 1
ATOM 664 O O . ALA A 1 90 ? -32.247 9.000 33.331 1.00 54.97 90 ALA A O 1
ATOM 665 N N . GLN A 1 91 ? -30.784 9.446 31.693 1.00 57.00 91 GLN A N 1
ATOM 666 C CA . GLN A 1 91 ? -30.155 8.118 31.677 1.00 57.00 91 GLN A CA 1
ATOM 667 C C . GLN A 1 91 ? -29.180 7.917 32.844 1.00 57.00 91 GLN A C 1
ATOM 669 O O . GLN A 1 91 ? -28.923 6.773 33.237 1.00 57.00 91 GLN A O 1
ATOM 674 N N . MET A 1 92 ? -28.664 9.007 33.428 1.00 55.38 92 MET A N 1
ATOM 675 C CA . MET A 1 92 ? -27.829 8.938 34.625 1.00 55.38 92 MET A CA 1
ATOM 676 C C . MET A 1 92 ? -28.630 8.535 35.863 1.00 55.38 92 MET A C 1
ATOM 678 O O . MET A 1 92 ? -28.086 7.792 36.662 1.00 55.38 92 MET A O 1
ATOM 682 N N . GLY A 1 93 ? -29.906 8.915 36.009 1.00 54.94 93 GLY A N 1
ATOM 683 C CA . GLY A 1 93 ? -30.880 8.274 36.919 1.00 54.94 93 GLY A CA 1
ATOM 684 C C . GLY A 1 93 ? -30.529 8.169 38.418 1.00 54.94 93 GLY A C 1
ATOM 685 O O . GLY A 1 93 ? -31.301 7.581 39.173 1.00 54.94 93 GLY A O 1
ATOM 686 N N . VAL A 1 94 ? -29.392 8.711 38.866 1.00 56.78 94 VAL A N 1
ATOM 687 C CA . VAL A 1 94 ? -28.899 8.576 40.246 1.00 56.78 94 VAL A CA 1
ATOM 688 C C . VAL A 1 94 ? -29.675 9.487 41.206 1.00 56.78 94 VAL A C 1
ATOM 690 O O . VAL A 1 94 ? -29.853 9.126 42.361 1.00 56.78 94 VAL A O 1
ATOM 693 N N . GLY A 1 95 ? -30.194 10.628 40.739 1.00 58.44 95 GLY A N 1
ATOM 694 C CA . GLY A 1 95 ? -30.748 11.662 41.622 1.00 58.44 95 GLY A CA 1
ATOM 695 C C . GLY A 1 95 ? -32.027 11.267 42.366 1.00 58.44 95 GLY A C 1
ATOM 696 O O . GLY A 1 95 ? -32.068 11.336 43.587 1.00 58.44 95 GLY A O 1
ATOM 697 N N . THR A 1 96 ? -33.074 10.849 41.649 1.00 62.56 96 THR A N 1
ATOM 698 C CA . THR A 1 96 ? -34.432 10.746 42.224 1.00 62.56 96 THR A CA 1
ATOM 699 C C . THR A 1 96 ? -34.771 9.381 42.817 1.00 62.56 96 THR A C 1
ATOM 701 O O . THR A 1 96 ? -35.593 9.292 43.721 1.00 62.56 96 THR A O 1
ATOM 704 N N . LYS A 1 97 ? -34.158 8.291 42.339 1.00 68.38 97 LYS A N 1
ATOM 705 C CA . LYS A 1 97 ? -34.380 6.954 42.919 1.00 68.38 97 LYS A CA 1
ATOM 706 C C . LYS A 1 97 ? -33.584 6.738 44.204 1.00 68.38 97 LYS A C 1
ATOM 708 O O . LYS A 1 97 ? -34.093 6.101 45.120 1.00 68.38 97 LYS A O 1
ATOM 713 N N . LEU A 1 98 ? -32.365 7.275 44.274 1.00 73.62 98 LEU A N 1
ATOM 714 C CA . LEU A 1 98 ? -31.515 7.146 45.454 1.00 73.62 98 LEU A CA 1
ATOM 715 C C . LEU A 1 98 ? -32.045 7.969 46.627 1.00 73.62 98 LEU A C 1
ATOM 717 O O . LEU A 1 98 ? -32.084 7.453 47.741 1.00 73.62 98 LEU A O 1
ATOM 721 N N . SER A 1 99 ? -32.482 9.211 46.374 1.00 73.62 99 SER A N 1
ATOM 722 C CA . SER A 1 99 ? -33.076 10.065 47.411 1.00 73.62 99 SER A CA 1
ATOM 723 C C . SER A 1 99 ? -34.252 9.360 48.080 1.00 73.62 99 SER A C 1
ATOM 725 O O . SER A 1 99 ? -34.282 9.251 49.298 1.00 73.62 99 SER A O 1
ATOM 727 N N . ASN A 1 100 ? -35.140 8.759 47.284 1.00 80.25 100 ASN A N 1
ATOM 728 C CA . ASN A 1 100 ? -36.329 8.084 47.795 1.00 80.25 100 ASN A CA 1
ATOM 729 C C . ASN A 1 100 ? -35.984 6.821 48.602 1.00 80.25 100 ASN A C 1
ATOM 731 O O . ASN A 1 100 ? -36.562 6.604 49.660 1.00 80.25 100 ASN A O 1
ATOM 735 N N . GLN A 1 101 ? -35.021 6.008 48.149 1.00 81.81 101 GLN A N 1
ATOM 736 C CA . GLN A 1 101 ? -34.609 4.788 48.862 1.00 81.81 101 GLN A CA 1
ATOM 737 C C . GLN A 1 101 ? -33.908 5.085 50.194 1.00 81.81 101 GLN A C 1
ATOM 739 O O . GLN A 1 101 ? -34.077 4.345 51.162 1.00 81.81 101 GLN A O 1
ATOM 744 N N . VAL A 1 102 ? -33.121 6.162 50.251 1.00 81.88 102 VAL A N 1
ATOM 745 C CA . VAL A 1 102 ? -32.433 6.585 51.477 1.00 81.88 102 VAL A CA 1
ATOM 746 C C . VAL A 1 102 ? -33.412 7.249 52.447 1.00 81.88 102 VAL A C 1
ATOM 748 O O . VAL A 1 102 ? -33.384 6.937 53.635 1.00 81.88 102 VAL A O 1
ATOM 751 N N . GLU A 1 103 ? -34.305 8.115 51.960 1.00 84.56 103 GLU A N 1
ATOM 752 C CA . GLU A 1 103 ? -35.342 8.753 52.781 1.00 84.56 103 GLU A CA 1
ATOM 753 C C . GLU A 1 103 ? -36.316 7.728 53.379 1.00 84.56 103 GLU A C 1
ATOM 755 O O . GLU A 1 103 ? -36.653 7.823 54.559 1.00 84.56 103 GLU A O 1
ATOM 760 N N . GLU A 1 104 ? -36.716 6.709 52.614 1.00 86.50 104 GLU A N 1
ATOM 761 C CA . GLU A 1 104 ? -37.607 5.644 53.084 1.00 86.50 104 GLU A CA 1
ATOM 762 C C . GLU A 1 104 ? -36.946 4.766 54.160 1.00 86.50 104 GLU A C 1
ATOM 764 O O . GLU A 1 104 ? -37.552 4.503 55.201 1.00 86.50 104 GLU A O 1
ATOM 769 N N . ALA A 1 105 ? -35.678 4.385 53.970 1.00 84.50 105 ALA A N 1
ATOM 770 C CA . ALA A 1 105 ? -34.920 3.613 54.957 1.00 84.50 105 ALA A CA 1
ATOM 771 C C . ALA A 1 105 ? -34.680 4.401 56.260 1.00 84.50 105 ALA A C 1
ATOM 773 O O . ALA A 1 105 ? -34.828 3.861 57.359 1.00 84.50 105 ALA A O 1
ATOM 774 N N . LEU A 1 106 ? -34.372 5.700 56.154 1.00 85.38 106 LEU A N 1
ATOM 775 C CA . LEU A 1 106 ? -34.216 6.585 57.313 1.00 85.38 106 LEU A CA 1
ATOM 776 C C . LEU A 1 106 ? -35.546 6.824 58.040 1.00 85.38 106 LEU A C 1
ATOM 778 O O . LEU A 1 106 ? -35.567 6.840 59.270 1.00 85.38 106 LEU A O 1
ATOM 782 N N . GLY A 1 107 ? -36.660 6.944 57.309 1.00 88.06 107 GLY A N 1
ATOM 783 C CA . GLY A 1 107 ? -38.005 7.056 57.884 1.00 88.06 107 GLY A CA 1
ATOM 784 C C . GLY A 1 107 ? -38.436 5.826 58.693 1.00 88.06 107 GLY A C 1
ATOM 785 O O . GLY A 1 107 ? -39.263 5.944 59.596 1.00 88.06 107 GLY A O 1
ATOM 786 N N . GLN A 1 108 ? -37.843 4.661 58.416 1.00 91.94 108 GLN A N 1
ATOM 787 C CA . GLN A 1 108 ? -38.074 3.402 59.132 1.00 91.94 108 GLN A CA 1
ATOM 788 C C . GLN A 1 108 ? -37.028 3.113 60.229 1.00 91.94 108 GLN A C 1
ATOM 790 O O . GLN A 1 108 ? -37.103 2.066 60.871 1.00 91.94 108 GLN A O 1
ATOM 795 N N . ASN A 1 109 ? -36.070 4.021 60.478 1.00 90.56 109 ASN A N 1
ATOM 796 C CA . ASN A 1 109 ? -34.894 3.792 61.338 1.00 90.56 109 ASN A CA 1
ATOM 797 C C . ASN A 1 109 ? -34.030 2.578 60.918 1.00 90.56 109 ASN A C 1
ATOM 799 O O . ASN A 1 109 ? -33.263 2.048 61.727 1.00 90.56 109 ASN A O 1
ATOM 803 N N . ASP A 1 110 ? -34.103 2.148 59.654 1.00 91.31 110 ASP A N 1
ATOM 804 C CA . ASP A 1 110 ? -33.270 1.070 59.115 1.00 91.31 110 ASP A CA 1
ATOM 805 C C . ASP A 1 110 ? -31.984 1.638 58.498 1.00 91.31 110 ASP A C 1
ATOM 807 O O . ASP A 1 110 ? -31.825 1.811 57.285 1.00 91.31 110 ASP A O 1
ATOM 811 N N . TYR A 1 111 ? -31.025 1.942 59.372 1.00 88.56 111 TYR A N 1
ATOM 812 C CA . TYR A 1 111 ? -29.722 2.463 58.961 1.00 88.56 111 TYR A CA 1
ATOM 813 C C . TYR A 1 111 ? -28.924 1.472 58.096 1.00 88.56 111 TYR A C 1
ATOM 815 O O . TYR A 1 111 ? -28.117 1.899 57.269 1.00 88.56 111 TYR A O 1
ATOM 823 N N . ALA A 1 112 ? -29.143 0.160 58.245 1.00 90.94 112 ALA A N 1
ATOM 824 C CA . ALA A 1 112 ? -28.448 -0.853 57.452 1.00 90.94 112 ALA A CA 1
ATOM 825 C C . ALA A 1 112 ? -28.937 -0.852 55.994 1.00 90.94 112 ALA A C 1
ATOM 827 O O . ALA A 1 112 ? -28.122 -0.914 55.063 1.00 90.94 112 ALA A O 1
ATOM 828 N N . ALA A 1 113 ? -30.248 -0.702 55.782 1.00 85.94 113 ALA A N 1
ATOM 829 C CA . ALA A 1 113 ? -30.828 -0.524 54.454 1.00 85.94 113 ALA A CA 1
ATOM 830 C C . ALA A 1 113 ? -30.352 0.780 53.789 1.00 85.94 113 ALA A C 1
ATOM 832 O O . ALA A 1 113 ? -29.975 0.761 52.614 1.00 85.94 113 ALA A O 1
ATOM 833 N N . ALA A 1 114 ? -30.264 1.885 54.540 1.00 85.56 114 ALA A N 1
ATOM 834 C CA . ALA A 1 114 ? -29.765 3.164 54.024 1.00 85.56 114 ALA A CA 1
ATOM 835 C C . ALA A 1 114 ? -28.298 3.078 53.551 1.00 85.56 114 ALA A C 1
ATOM 837 O O . ALA A 1 114 ? -27.965 3.538 52.456 1.00 85.56 114 ALA A O 1
ATOM 838 N N . VAL A 1 115 ? -27.422 2.435 54.336 1.00 88.06 115 VAL A N 1
ATOM 839 C CA . VAL A 1 115 ? -26.014 2.202 53.957 1.00 88.06 115 VAL A CA 1
ATOM 840 C C . VAL A 1 115 ? -25.911 1.300 52.724 1.00 88.06 115 VAL A C 1
ATOM 842 O O . VAL A 1 115 ? -25.100 1.558 51.835 1.00 88.06 115 VAL A O 1
ATOM 845 N N . THR A 1 116 ? -26.754 0.271 52.626 1.00 89.12 116 THR A N 1
ATOM 846 C CA . THR A 1 116 ? -26.792 -0.630 51.463 1.00 89.12 116 THR A CA 1
ATOM 847 C C . THR A 1 116 ? -27.214 0.107 50.190 1.00 89.12 116 THR A C 1
ATOM 849 O O . THR A 1 116 ? -26.570 -0.051 49.151 1.00 89.12 116 THR A O 1
ATOM 852 N N . ALA A 1 117 ? -28.243 0.958 50.268 1.00 84.62 117 ALA A N 1
ATOM 853 C CA . ALA A 1 117 ? -28.695 1.786 49.151 1.00 84.62 117 ALA A CA 1
ATOM 854 C C . ALA A 1 117 ? -27.601 2.765 48.689 1.00 84.62 117 ALA A C 1
ATOM 856 O O . ALA A 1 117 ? -27.336 2.881 47.490 1.00 84.62 117 ALA A O 1
ATOM 857 N N . LEU A 1 118 ? -26.906 3.406 49.637 1.00 84.88 118 LEU A N 1
ATOM 858 C CA . LEU A 1 118 ? -25.796 4.311 49.338 1.00 84.88 118 LEU A CA 1
ATOM 859 C C . LEU A 1 118 ? -24.624 3.575 48.670 1.00 84.88 118 LEU A C 1
ATOM 861 O O . LEU A 1 118 ? -24.143 4.012 47.625 1.00 84.88 118 LEU A O 1
ATOM 865 N N . ASN A 1 119 ? -24.205 2.429 49.213 1.00 87.00 119 ASN A N 1
ATOM 866 C CA . ASN A 1 119 ? -23.135 1.611 48.631 1.00 87.00 119 ASN A CA 1
ATOM 867 C C . ASN A 1 119 ? -23.495 1.116 47.222 1.00 87.00 119 ASN A C 1
ATOM 869 O O . ASN A 1 119 ? -22.661 1.155 46.314 1.00 87.00 119 ASN A O 1
ATOM 873 N N . GLY A 1 120 ? -24.747 0.700 47.012 1.00 84.75 120 GLY A N 1
ATOM 874 C CA . GLY A 1 120 ? -25.255 0.315 45.697 1.00 84.75 120 GLY A CA 1
ATOM 875 C C . GLY A 1 120 ? -25.209 1.469 44.694 1.00 84.75 120 GLY A C 1
ATOM 876 O O . GLY A 1 120 ? -24.801 1.276 43.548 1.00 84.75 120 GLY A O 1
ATOM 877 N N . ALA A 1 121 ? -25.559 2.685 45.114 1.00 82.62 121 ALA A N 1
ATOM 878 C CA . ALA A 1 121 ? -25.463 3.865 44.262 1.00 82.62 121 ALA A CA 1
ATOM 879 C C . ALA A 1 121 ? -24.026 4.260 43.930 1.00 82.62 121 ALA A C 1
ATOM 881 O O . ALA A 1 121 ? -23.750 4.561 42.772 1.00 82.62 121 ALA A O 1
ATOM 882 N N . VAL A 1 122 ? -23.112 4.211 44.903 1.00 84.06 122 VAL A N 1
ATOM 883 C CA . VAL A 1 122 ? -21.683 4.467 44.667 1.00 84.06 122 VAL A CA 1
ATOM 884 C C . VAL A 1 122 ? -21.117 3.450 43.672 1.00 84.06 122 VAL A C 1
ATOM 886 O O . VAL A 1 122 ? -20.461 3.841 42.710 1.00 84.06 122 VAL A O 1
ATOM 889 N N . SER A 1 123 ? -21.435 2.160 43.828 1.00 85.19 123 SER A N 1
ATOM 890 C CA . SER A 1 123 ? -21.018 1.117 42.880 1.00 85.19 123 SER A CA 1
ATOM 891 C C . SER A 1 123 ? -21.603 1.330 41.478 1.00 85.19 123 SER A C 1
ATOM 893 O O . SER A 1 123 ? -20.895 1.206 40.479 1.00 85.19 123 SER A O 1
ATOM 895 N N . ASN A 1 124 ? -22.881 1.703 41.381 1.00 82.94 124 ASN A N 1
ATOM 896 C CA . ASN A 1 124 ? -23.522 2.001 40.100 1.00 82.94 124 ASN A CA 1
ATOM 897 C C . ASN A 1 124 ? -22.944 3.254 39.431 1.00 82.94 124 ASN A C 1
ATOM 899 O O . ASN A 1 124 ? -22.821 3.283 38.208 1.00 82.94 124 ASN A O 1
ATOM 903 N N . LEU A 1 125 ? -22.590 4.279 40.210 1.00 82.31 125 LEU A N 1
ATOM 904 C CA . LEU A 1 125 ? -21.923 5.474 39.705 1.00 82.31 125 LEU A CA 1
ATOM 905 C C . LEU A 1 125 ? -20.529 5.132 39.173 1.00 82.31 125 LEU A C 1
ATOM 907 O O . LEU A 1 125 ? -20.203 5.549 38.066 1.00 82.31 125 LEU A O 1
ATOM 911 N N . ALA A 1 126 ? -19.752 4.328 39.907 1.00 83.19 126 ALA A N 1
ATOM 912 C CA . ALA A 1 126 ? -18.433 3.869 39.473 1.00 83.19 126 ALA A CA 1
ATOM 913 C C . ALA A 1 126 ? -18.501 3.135 38.121 1.00 83.19 126 ALA A C 1
ATOM 915 O O . ALA A 1 126 ? -17.842 3.550 37.173 1.00 83.19 126 ALA A O 1
ATOM 916 N N . LYS A 1 127 ? -19.397 2.147 37.975 1.00 82.56 127 LYS A N 1
ATOM 917 C CA . LYS A 1 127 ? -19.600 1.422 36.702 1.00 82.56 127 LYS A CA 1
ATOM 918 C C . LYS A 1 127 ? -20.026 2.332 35.549 1.00 82.56 127 LYS A C 1
ATOM 920 O O . LYS A 1 127 ? -19.657 2.123 34.400 1.00 82.56 127 LYS A O 1
ATOM 925 N N . ARG A 1 128 ? -20.845 3.348 35.830 1.00 79.75 128 ARG A N 1
ATOM 926 C CA . ARG A 1 128 ? -21.281 4.311 34.807 1.00 79.75 128 ARG A CA 1
ATOM 927 C C . ARG A 1 128 ? -20.143 5.228 34.379 1.00 79.75 128 ARG A C 1
ATOM 929 O O . ARG A 1 128 ? -20.038 5.502 33.191 1.00 79.75 128 ARG A O 1
ATOM 936 N N . LEU A 1 129 ? -19.305 5.671 35.316 1.00 82.44 129 LEU A N 1
ATOM 937 C CA . LEU A 1 129 ? -18.097 6.435 35.007 1.00 82.44 129 LEU A CA 1
ATOM 938 C C . LEU A 1 129 ? -17.112 5.605 34.176 1.00 82.44 129 LEU A C 1
ATOM 940 O O . LEU A 1 129 ? -16.574 6.129 33.208 1.00 82.44 129 LEU A O 1
ATOM 944 N N . GLU A 1 130 ? -16.942 4.317 34.485 1.00 85.50 130 GLU A N 1
ATOM 945 C CA . GLU A 1 130 ? -16.152 3.386 33.664 1.00 85.50 130 GLU A CA 1
ATOM 946 C C . GLU A 1 130 ? -16.708 3.281 32.237 1.00 85.50 130 GLU A C 1
ATOM 948 O O . GLU A 1 130 ? -15.957 3.432 31.277 1.00 85.50 130 GLU A O 1
ATOM 953 N N . ASN A 1 131 ? -18.026 3.118 32.078 1.00 82.00 131 ASN A N 1
ATOM 954 C CA . ASN A 1 131 ? -18.658 3.063 30.756 1.00 82.00 131 ASN A CA 1
ATOM 955 C C . ASN A 1 131 ? -18.524 4.383 29.977 1.00 82.00 131 ASN A C 1
ATOM 957 O O . ASN A 1 131 ? -18.316 4.359 28.767 1.00 82.00 131 ASN A O 1
ATOM 961 N N . VAL A 1 132 ? -18.637 5.532 30.654 1.00 82.19 132 VAL A N 1
ATOM 962 C CA . VAL A 1 132 ? -18.410 6.854 30.044 1.00 82.19 132 VAL A CA 1
ATOM 963 C C . VAL A 1 132 ? -16.963 6.979 29.580 1.00 82.19 132 VAL A C 1
ATOM 965 O O . VAL A 1 132 ? -16.730 7.383 28.447 1.00 82.19 132 VAL A O 1
ATOM 968 N N . ALA A 1 133 ? -16.000 6.611 30.428 1.00 82.44 133 ALA A N 1
ATOM 969 C CA . ALA A 1 133 ? -14.585 6.667 30.087 1.00 82.44 133 ALA A CA 1
ATOM 970 C C . ALA A 1 133 ? -14.252 5.734 28.912 1.00 82.44 133 ALA A C 1
ATOM 972 O O . ALA A 1 133 ? -13.573 6.153 27.980 1.00 82.44 133 ALA A O 1
ATOM 973 N N . ALA A 1 134 ? -14.781 4.507 28.910 1.00 81.19 134 ALA A N 1
ATOM 974 C CA . ALA A 1 134 ? -14.621 3.571 27.800 1.00 81.19 134 ALA A CA 1
ATOM 975 C C . ALA A 1 134 ? -15.219 4.133 26.498 1.00 81.19 134 ALA A C 1
ATOM 977 O O . ALA A 1 134 ? -14.552 4.130 25.467 1.00 81.19 134 ALA A O 1
ATOM 978 N N . SER A 1 135 ? -16.434 4.689 26.556 1.00 82.44 135 SER A N 1
ATOM 979 C CA . SER A 1 135 ? -17.083 5.313 25.398 1.00 82.44 135 SER A CA 1
ATOM 980 C C . SER A 1 135 ? -16.320 6.534 24.873 1.00 82.44 135 SER A C 1
ATOM 982 O O . SER A 1 135 ? -16.277 6.733 23.662 1.00 82.44 135 SER A O 1
ATOM 984 N N . ASP A 1 136 ? -15.738 7.354 25.751 1.00 83.38 136 ASP A N 1
ATOM 985 C CA . ASP A 1 136 ? -14.928 8.521 25.378 1.00 83.38 136 ASP A CA 1
ATOM 986 C C . ASP A 1 136 ? -13.617 8.093 24.702 1.00 83.38 136 ASP A C 1
ATOM 988 O O . ASP A 1 136 ? -13.250 8.648 23.669 1.00 83.38 136 ASP A O 1
ATOM 992 N N . VAL A 1 137 ? -12.948 7.054 25.215 1.00 84.62 137 VAL A N 1
ATOM 993 C CA . VAL A 1 137 ? -11.756 6.475 24.572 1.00 84.62 137 VAL A CA 1
ATOM 994 C C . VAL A 1 137 ? -12.094 5.927 23.184 1.00 84.62 137 VAL A C 1
ATOM 996 O O . VAL A 1 137 ? -11.392 6.243 22.224 1.00 84.62 137 VAL A O 1
ATOM 999 N N . THR A 1 138 ? -13.186 5.170 23.041 1.00 83.50 138 THR A N 1
ATOM 1000 C CA . THR A 1 138 ? -13.627 4.658 21.734 1.00 83.50 138 THR A CA 1
ATOM 1001 C C . THR A 1 138 ? -13.934 5.794 20.756 1.00 83.50 138 THR A C 1
ATOM 1003 O O . THR A 1 138 ? -13.427 5.777 19.637 1.00 83.50 138 THR A O 1
ATOM 1006 N N . ALA A 1 139 ? -14.694 6.810 21.178 1.00 81.81 139 ALA A N 1
ATOM 1007 C CA . ALA A 1 139 ? -15.043 7.946 20.324 1.00 81.81 139 ALA A CA 1
ATOM 1008 C C . ALA A 1 139 ? -13.807 8.752 19.890 1.00 81.81 139 ALA A C 1
ATOM 1010 O O . ALA A 1 139 ? -13.710 9.172 18.737 1.00 81.81 139 ALA A O 1
ATOM 1011 N N . ARG A 1 140 ? -12.833 8.944 20.790 1.00 84.62 140 ARG A N 1
ATOM 1012 C CA . ARG A 1 140 ? -11.559 9.595 20.452 1.00 84.62 140 ARG A CA 1
ATOM 1013 C C . ARG A 1 140 ? -10.763 8.792 19.436 1.00 84.62 140 ARG A C 1
ATOM 1015 O O . ARG A 1 140 ? -10.274 9.381 18.480 1.00 84.62 140 ARG A O 1
ATOM 1022 N N . ASN A 1 141 ? -10.658 7.477 19.615 1.00 84.31 141 ASN A N 1
ATOM 1023 C CA . ASN A 1 141 ? -9.936 6.619 18.676 1.00 84.31 141 ASN A CA 1
ATOM 1024 C C . ASN A 1 141 ? -10.572 6.663 17.280 1.00 84.31 141 ASN A C 1
ATOM 1026 O O . ASN A 1 141 ? -9.856 6.834 16.298 1.00 84.31 141 ASN A O 1
ATOM 1030 N N . GLN A 1 142 ? -11.905 6.610 17.198 1.00 82.94 142 GLN A N 1
ATOM 1031 C CA . GLN A 1 142 ? -12.631 6.745 15.930 1.00 82.94 142 GLN A CA 1
ATOM 1032 C C . GLN A 1 142 ? -12.389 8.107 15.265 1.00 82.94 142 GLN A C 1
ATOM 1034 O O . GLN A 1 142 ? -12.183 8.181 14.055 1.00 82.94 142 GLN A O 1
ATOM 1039 N N . LEU A 1 143 ? -12.374 9.191 16.046 1.00 84.44 143 LEU A N 1
ATOM 1040 C CA . LEU A 1 143 ? -12.101 10.532 15.528 1.00 84.44 143 LEU A CA 1
ATOM 1041 C C . LEU A 1 143 ? -10.660 10.668 15.019 1.00 84.44 143 LEU A C 1
ATOM 1043 O O . LEU A 1 143 ? -10.449 11.247 13.959 1.00 84.44 143 LEU A O 1
ATOM 1047 N N . VAL A 1 144 ? -9.677 10.117 15.737 1.00 86.38 144 VAL A N 1
ATOM 1048 C CA . VAL A 1 144 ? -8.272 10.106 15.296 1.00 86.38 144 VAL A CA 1
ATOM 1049 C C . VAL A 1 144 ? -8.116 9.321 13.993 1.00 86.38 144 VAL A C 1
ATOM 1051 O O . VAL A 1 144 ? -7.478 9.820 13.071 1.00 86.38 144 VAL A O 1
ATOM 1054 N N . GLN A 1 145 ? -8.739 8.144 13.886 1.00 84.12 145 GLN A N 1
ATOM 1055 C CA . GLN A 1 145 ? -8.729 7.340 12.659 1.00 84.12 145 GLN A CA 1
ATOM 1056 C C . GLN A 1 145 ? -9.380 8.084 11.487 1.00 84.12 145 GLN A C 1
ATOM 1058 O O . GLN A 1 145 ? -8.800 8.161 10.409 1.00 84.12 145 GLN A O 1
ATOM 1063 N N . SER A 1 146 ? -10.536 8.714 11.715 1.00 84.75 146 SER A N 1
ATOM 1064 C CA . SER A 1 146 ? -11.237 9.488 10.681 1.00 84.75 146 SER A CA 1
ATOM 1065 C C . SER A 1 146 ? -10.416 10.692 10.211 1.00 84.75 146 SER A C 1
ATOM 1067 O O . SER A 1 146 ? -10.346 10.970 9.019 1.00 84.75 146 SER A O 1
ATOM 1069 N N . LEU A 1 147 ? -9.758 11.404 11.134 1.00 87.50 147 LEU A N 1
ATOM 1070 C CA . LEU A 1 147 ? -8.867 12.512 10.783 1.00 87.50 147 LEU A CA 1
ATOM 1071 C C . LEU A 1 147 ? -7.639 12.038 9.999 1.00 87.50 147 LEU A C 1
ATOM 1073 O O . LEU A 1 147 ? -7.224 12.734 9.078 1.00 87.50 147 LEU A O 1
ATOM 1077 N N . ALA A 1 148 ? -7.072 10.877 10.341 1.00 88.44 148 ALA A N 1
ATOM 1078 C CA . ALA A 1 148 ? -5.955 10.297 9.600 1.00 88.44 148 ALA A CA 1
ATOM 1079 C C . ALA A 1 148 ? -6.365 9.929 8.165 1.00 88.44 148 ALA A C 1
ATOM 1081 O O . ALA A 1 148 ? -5.675 10.320 7.228 1.00 88.44 148 ALA A O 1
ATOM 1082 N N . ALA A 1 149 ? -7.519 9.274 7.988 1.00 88.81 149 ALA A N 1
ATOM 1083 C CA . ALA A 1 149 ? -8.063 8.950 6.668 1.00 88.81 149 ALA A CA 1
ATOM 1084 C C . ALA A 1 149 ? -8.334 10.211 5.825 1.00 88.81 149 ALA A C 1
ATOM 1086 O O . ALA A 1 149 ? -7.895 10.294 4.682 1.00 88.81 149 ALA A O 1
ATOM 1087 N N . LEU A 1 150 ? -8.965 11.238 6.408 1.00 90.12 150 LEU A N 1
ATOM 1088 C CA . LEU A 1 150 ? -9.208 12.514 5.722 1.00 90.12 150 LEU A CA 1
ATOM 1089 C C . LEU A 1 150 ? -7.912 13.259 5.373 1.00 90.12 150 LEU A C 1
ATOM 1091 O O . LEU A 1 150 ? -7.842 13.908 4.331 1.00 90.12 150 LEU A O 1
ATOM 1095 N N . SER A 1 151 ? -6.895 13.194 6.239 1.00 92.44 151 SER A N 1
ATOM 1096 C CA . SER A 1 151 ? -5.582 13.782 5.957 1.00 92.44 151 SER A CA 1
ATOM 1097 C C . SER A 1 151 ? -4.915 13.073 4.784 1.00 92.44 151 SER A C 1
ATOM 1099 O O . SER A 1 151 ? -4.477 13.747 3.859 1.00 92.44 151 SER A O 1
ATOM 1101 N N . GLU A 1 152 ? -4.898 11.736 4.793 1.00 94.44 152 GLU A N 1
ATOM 1102 C CA . GLU A 1 152 ? -4.382 10.910 3.696 1.00 94.44 152 GLU A CA 1
ATOM 1103 C C . GLU A 1 152 ? -5.074 11.260 2.369 1.00 94.44 152 GLU A C 1
ATOM 1105 O O . GLU A 1 152 ? -4.405 11.557 1.382 1.00 94.44 152 GLU A O 1
ATOM 1110 N N . GLU A 1 153 ? -6.408 11.294 2.342 1.00 93.25 153 GLU A N 1
ATOM 1111 C CA . GLU A 1 153 ? -7.180 11.637 1.142 1.00 93.25 153 GLU A CA 1
ATOM 1112 C C . GLU A 1 153 ? -6.893 13.052 0.640 1.00 93.25 153 GLU A C 1
ATOM 1114 O O . GLU A 1 153 ? -6.724 13.264 -0.562 1.00 93.25 153 GLU A O 1
ATOM 1119 N N . ASN A 1 154 ? -6.814 14.029 1.546 1.00 95.56 154 ASN A N 1
ATOM 1120 C CA . ASN A 1 154 ? -6.485 15.404 1.192 1.00 95.56 154 ASN A CA 1
ATOM 1121 C C . ASN A 1 154 ? -5.055 15.513 0.641 1.00 95.56 154 ASN A C 1
ATOM 1123 O O . ASN A 1 154 ? -4.837 16.214 -0.346 1.00 95.56 154 ASN A O 1
ATOM 1127 N N . ASP A 1 155 ? -4.091 14.809 1.232 1.00 96.88 155 ASP A N 1
ATOM 1128 C CA . ASP A 1 155 ? -2.702 14.806 0.776 1.00 96.88 155 ASP A CA 1
ATOM 1129 C C . ASP A 1 155 ? -2.567 14.147 -0.605 1.00 96.88 155 ASP A C 1
ATOM 1131 O O . ASP A 1 155 ? -1.886 14.687 -1.483 1.00 96.88 155 ASP A O 1
ATOM 1135 N N . ILE A 1 156 ? -3.278 13.038 -0.844 1.00 96.75 156 ILE A N 1
ATOM 1136 C CA . ILE A 1 156 ? -3.373 12.402 -2.165 1.00 96.75 156 ILE A CA 1
ATOM 1137 C C . ILE A 1 156 ? -4.038 13.347 -3.169 1.00 96.75 156 ILE A C 1
ATOM 1139 O O . ILE A 1 156 ? -3.529 13.514 -4.275 1.00 96.75 156 ILE A O 1
ATOM 1143 N N . LEU A 1 157 ? -5.132 14.020 -2.804 1.00 95.62 157 LEU A N 1
ATOM 1144 C CA . LEU A 1 157 ? -5.812 14.970 -3.685 1.00 95.62 157 LEU A CA 1
ATOM 1145 C C . LEU A 1 157 ? -4.885 16.125 -4.090 1.00 95.62 157 LEU A C 1
ATOM 1147 O O . LEU A 1 157 ? -4.795 16.464 -5.271 1.00 95.62 157 LEU A O 1
ATOM 1151 N N . TRP A 1 158 ? -4.156 16.704 -3.132 1.00 96.62 158 TRP A N 1
ATOM 1152 C CA . TRP A 1 158 ? -3.160 17.736 -3.421 1.00 96.62 158 TRP A CA 1
ATOM 1153 C C . TRP A 1 158 ? -2.033 17.213 -4.301 1.00 96.62 158 TRP A C 1
ATOM 1155 O O . TRP A 1 158 ? -1.606 17.911 -5.221 1.00 96.62 158 TRP A O 1
ATOM 1165 N N . TRP A 1 159 ? -1.575 15.987 -4.063 1.00 96.75 159 TRP A N 1
ATOM 1166 C CA . TRP A 1 159 ? -0.584 15.335 -4.908 1.00 96.75 159 TRP A CA 1
ATOM 1167 C C . TRP A 1 159 ? -1.083 15.143 -6.345 1.00 96.75 159 TRP A C 1
ATOM 1169 O O . TRP A 1 159 ? -0.344 15.449 -7.285 1.00 96.75 159 TRP A O 1
ATOM 1179 N N . VAL A 1 160 ? -2.329 14.708 -6.545 1.00 95.00 160 VAL A N 1
ATOM 1180 C CA . VAL A 1 160 ? -2.938 14.570 -7.876 1.00 95.00 160 VAL A CA 1
ATOM 1181 C C . VAL A 1 160 ? -3.011 15.934 -8.578 1.00 95.00 160 VAL A C 1
ATOM 1183 O O . VAL A 1 160 ? -2.558 16.055 -9.715 1.00 95.00 160 VAL A O 1
ATOM 1186 N N . ILE A 1 161 ? -3.495 16.976 -7.891 1.00 94.62 161 ILE A N 1
ATOM 1187 C CA . ILE A 1 161 ? -3.732 18.314 -8.470 1.00 94.62 161 ILE A CA 1
ATOM 1188 C C . ILE A 1 161 ? -2.438 19.089 -8.769 1.00 94.62 161 ILE A C 1
ATOM 1190 O O . ILE A 1 161 ? -2.390 19.829 -9.749 1.00 94.62 161 ILE A O 1
ATOM 1194 N N . ASN A 1 162 ? -1.398 18.966 -7.939 1.00 92.44 162 ASN A N 1
ATOM 1195 C CA . ASN A 1 162 ? -0.192 19.808 -8.025 1.00 92.44 162 ASN A CA 1
ATOM 1196 C C . ASN A 1 162 ? 0.679 19.544 -9.272 1.00 92.44 162 ASN A C 1
ATOM 1198 O O . ASN A 1 162 ? 1.609 20.297 -9.543 1.00 92.44 162 ASN A O 1
ATOM 1202 N N . ASP A 1 163 ? 0.398 18.473 -10.013 1.00 91.56 163 ASP A N 1
ATOM 1203 C CA . ASP A 1 163 ? 1.046 18.112 -11.279 1.00 91.56 163 ASP A CA 1
ATOM 1204 C C . ASP A 1 163 ? 2.591 18.126 -11.283 1.00 91.56 163 ASP A C 1
ATOM 1206 O O . ASP A 1 163 ? 3.264 18.395 -12.282 1.00 91.56 163 ASP A O 1
ATOM 1210 N N . TYR A 1 164 ? 3.183 17.823 -10.131 1.00 96.12 164 TYR A N 1
ATOM 1211 C CA . TYR A 1 164 ? 4.622 17.864 -9.900 1.00 96.12 164 TYR A CA 1
ATOM 1212 C C . TYR A 1 164 ? 5.072 16.582 -9.207 1.00 96.12 164 TYR A C 1
ATOM 1214 O O . TYR A 1 164 ? 4.478 16.186 -8.203 1.00 96.12 164 TYR A O 1
ATOM 1222 N N . SER A 1 165 ? 6.129 15.954 -9.725 1.00 96.69 165 SER A N 1
ATOM 1223 C CA . SER A 1 165 ? 6.764 14.798 -9.092 1.00 96.69 165 SER A CA 1
ATOM 1224 C C . SER A 1 165 ? 7.910 15.265 -8.197 1.00 96.69 165 SER A C 1
ATOM 1226 O O . SER A 1 165 ? 8.849 15.926 -8.651 1.00 96.69 165 SER A O 1
ATOM 1228 N N . ARG A 1 166 ? 7.828 14.910 -6.913 1.00 96.00 166 ARG A N 1
ATOM 1229 C CA . ARG A 1 166 ? 8.876 15.147 -5.910 1.00 96.00 166 ARG A CA 1
ATOM 1230 C C . ARG A 1 166 ? 10.093 14.265 -6.175 1.00 96.00 166 ARG A C 1
ATOM 1232 O O . ARG A 1 166 ? 11.211 14.770 -6.141 1.00 96.00 166 ARG A O 1
ATOM 1239 N N . GLU A 1 167 ? 9.867 13.000 -6.514 1.00 95.25 167 GLU A N 1
ATOM 1240 C CA . GLU A 1 167 ? 10.921 12.016 -6.788 1.00 95.25 167 GLU A CA 1
ATOM 1241 C C . GLU A 1 167 ? 11.751 12.404 -8.012 1.00 95.25 167 GLU A C 1
ATOM 1243 O O . GLU A 1 167 ? 12.972 12.274 -8.020 1.00 95.25 167 GLU A O 1
ATOM 1248 N N . LEU A 1 168 ? 11.101 12.960 -9.038 1.00 94.69 168 LEU A N 1
ATOM 1249 C CA . LEU A 1 168 ? 11.777 13.430 -10.244 1.00 94.69 168 LEU A CA 1
ATOM 1250 C C . LEU A 1 168 ? 12.188 14.908 -10.179 1.00 94.69 168 LEU A C 1
ATOM 1252 O O . LEU A 1 168 ? 12.855 15.387 -11.098 1.00 94.69 168 LEU A O 1
ATOM 1256 N N . SER A 1 169 ? 11.778 15.633 -9.132 1.00 95.50 169 SER A N 1
ATOM 1257 C CA . SER A 1 169 ? 12.015 17.072 -8.940 1.00 95.50 169 SER A CA 1
ATOM 1258 C C . SER A 1 169 ? 11.636 17.936 -10.155 1.00 95.50 169 SER A C 1
ATOM 1260 O O . SER A 1 169 ? 12.310 18.920 -10.480 1.00 95.50 169 SER A O 1
ATOM 1262 N N . ARG A 1 170 ? 10.535 17.594 -10.835 1.00 95.69 170 ARG A N 1
ATOM 1263 C CA . ARG A 1 170 ? 10.045 18.301 -12.033 1.00 95.69 170 ARG A CA 1
ATOM 1264 C C . ARG A 1 170 ? 8.529 18.146 -12.226 1.00 95.69 170 ARG A C 1
ATOM 1266 O O . ARG A 1 170 ? 7.940 17.212 -11.676 1.00 95.69 170 ARG A O 1
ATOM 1273 N N . PRO A 1 171 ? 7.887 19.028 -13.019 1.00 96.75 171 PRO A N 1
ATOM 1274 C CA . PRO A 1 171 ? 6.502 18.838 -13.449 1.00 96.75 171 PRO A CA 1
ATOM 1275 C C . PRO A 1 171 ? 6.307 17.492 -14.158 1.00 96.75 171 PRO A C 1
ATOM 1277 O O . PRO A 1 171 ? 7.182 17.073 -14.921 1.00 96.75 171 PRO A O 1
ATOM 1280 N N . ARG A 1 172 ? 5.164 16.829 -13.942 1.00 95.50 172 ARG A N 1
ATOM 1281 C CA . ARG A 1 172 ? 4.877 15.514 -14.550 1.00 95.50 172 ARG A CA 1
ATOM 1282 C C . ARG A 1 172 ? 4.835 15.583 -16.075 1.00 95.50 172 ARG A C 1
ATOM 1284 O O . ARG A 1 172 ? 5.389 14.705 -16.727 1.00 95.50 172 ARG A O 1
ATOM 1291 N N . GLY A 1 173 ? 4.345 16.693 -16.630 1.00 95.31 173 GLY A N 1
ATOM 1292 C CA . GLY A 1 173 ? 4.356 16.968 -18.073 1.00 95.31 173 GLY A CA 1
ATOM 1293 C C . GLY A 1 173 ? 5.730 17.164 -18.719 1.00 95.31 173 GLY A C 1
ATOM 1294 O O . GLY A 1 173 ? 5.786 17.540 -19.882 1.00 95.31 173 GLY A O 1
ATOM 1295 N N . GLN A 1 174 ? 6.830 16.954 -17.985 1.00 95.56 174 GLN A N 1
ATOM 1296 C CA . GLN A 1 174 ? 8.209 16.912 -18.504 1.00 95.56 174 GLN A CA 1
ATOM 1297 C C . GLN A 1 174 ? 8.874 15.536 -18.306 1.00 95.56 174 GLN A C 1
ATOM 1299 O O . GLN A 1 174 ? 10.093 15.390 -18.455 1.00 95.56 174 GLN A O 1
ATOM 1304 N N . ALA A 1 175 ? 8.114 14.543 -17.846 1.00 94.88 175 ALA A N 1
ATOM 1305 C CA . ALA A 1 175 ? 8.562 13.170 -17.684 1.00 94.88 175 ALA A CA 1
ATOM 1306 C C . ALA A 1 175 ? 7.875 12.290 -18.731 1.00 94.88 175 ALA A C 1
ATOM 1308 O O . ALA A 1 175 ? 6.715 12.516 -19.073 1.00 94.88 175 ALA A O 1
ATOM 1309 N N . SER A 1 176 ? 8.581 11.270 -19.220 1.00 94.81 176 SER A N 1
ATOM 1310 C CA . SER A 1 176 ? 7.948 10.256 -20.058 1.00 94.81 176 SER A CA 1
ATOM 1311 C C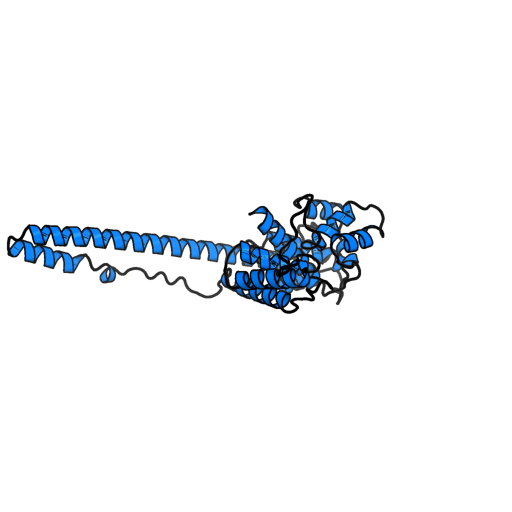 . SER A 1 176 ? 6.961 9.428 -19.224 1.00 94.81 176 SER A C 1
ATOM 1313 O O . SER A 1 176 ? 7.217 9.208 -18.034 1.00 94.81 176 SER A O 1
ATOM 1315 N N . PRO A 1 177 ? 5.871 8.914 -19.822 1.00 93.81 177 PRO A N 1
ATOM 1316 C CA . PRO A 1 177 ? 4.918 8.065 -19.114 1.00 93.81 177 PRO A CA 1
ATOM 1317 C C . PRO A 1 177 ? 5.593 6.877 -18.417 1.00 93.81 177 PRO A C 1
ATOM 1319 O O . PRO A 1 177 ? 5.320 6.615 -17.252 1.00 93.81 177 PRO A O 1
ATOM 1322 N N . GLN A 1 178 ? 6.545 6.216 -19.087 1.00 95.69 178 GLN A N 1
ATOM 1323 C CA . GLN A 1 178 ? 7.275 5.059 -18.552 1.00 95.69 178 GLN A CA 1
ATOM 1324 C C . GLN A 1 178 ? 8.125 5.426 -17.331 1.00 95.69 178 GLN A C 1
ATOM 1326 O O . GLN A 1 178 ? 8.121 4.714 -16.331 1.00 95.69 178 GLN A O 1
ATOM 1331 N N . GLY A 1 179 ? 8.819 6.568 -17.393 1.00 95.19 179 GLY A N 1
ATOM 1332 C CA . GLY A 1 179 ? 9.670 7.047 -16.305 1.00 95.19 179 GLY A CA 1
ATOM 1333 C C . GLY A 1 179 ? 8.885 7.587 -15.113 1.00 95.19 179 GLY A C 1
ATOM 1334 O O . GLY A 1 179 ? 9.480 7.853 -14.073 1.00 95.19 179 GLY A O 1
ATOM 1335 N N . LEU A 1 180 ? 7.568 7.760 -15.253 1.00 96.56 180 LEU A N 1
ATOM 1336 C CA . LEU A 1 180 ? 6.693 8.297 -14.219 1.00 96.56 180 LEU A CA 1
ATOM 1337 C C . LEU A 1 180 ? 5.944 7.205 -13.434 1.00 96.56 180 LEU A C 1
ATOM 1339 O O . LEU A 1 180 ? 5.531 7.477 -12.308 1.00 96.56 180 LEU A O 1
ATOM 1343 N N . VAL A 1 181 ? 5.810 5.983 -13.968 1.00 97.56 181 VAL A N 1
ATOM 1344 C CA . VAL A 1 181 ? 5.066 4.874 -13.328 1.00 97.56 181 VAL A CA 1
ATOM 1345 C C . VAL A 1 181 ? 5.594 4.548 -11.935 1.00 97.56 181 VAL A C 1
ATOM 1347 O O . VAL A 1 181 ? 4.870 4.691 -10.948 1.00 97.56 181 VAL A O 1
ATOM 1350 N N . LEU A 1 182 ? 6.861 4.136 -11.842 1.00 97.94 182 LEU A N 1
ATOM 1351 C CA . LEU A 1 182 ? 7.436 3.687 -10.575 1.00 97.94 182 LEU A CA 1
ATOM 1352 C C . LEU A 1 182 ? 7.610 4.844 -9.569 1.00 97.94 182 LEU A C 1
ATOM 1354 O O . LEU A 1 182 ? 7.203 4.683 -8.416 1.00 97.94 182 LEU A O 1
ATOM 1358 N N . PRO A 1 183 ? 8.098 6.038 -9.967 1.00 97.31 183 PRO A N 1
ATOM 1359 C CA . PRO A 1 183 ? 8.149 7.182 -9.058 1.00 97.31 183 PRO A CA 1
ATOM 1360 C C . PRO A 1 183 ? 6.774 7.624 -8.547 1.00 97.31 183 PRO A C 1
ATOM 1362 O O . PRO A 1 183 ? 6.652 7.966 -7.376 1.00 97.31 183 PRO A O 1
ATOM 1365 N N . SER A 1 184 ? 5.718 7.577 -9.369 1.00 97.62 184 SER A N 1
ATOM 1366 C CA . SER A 1 184 ? 4.367 7.948 -8.914 1.00 97.62 184 SER A CA 1
ATOM 1367 C C . SER A 1 184 ? 3.817 6.971 -7.884 1.00 97.62 184 SER A C 1
ATOM 1369 O O . SER A 1 184 ? 3.213 7.400 -6.904 1.00 97.62 184 SER A O 1
ATOM 1371 N N . ALA A 1 185 ? 4.051 5.669 -8.068 1.00 97.88 185 ALA A N 1
ATOM 1372 C CA . ALA A 1 185 ? 3.699 4.660 -7.074 1.00 97.88 185 ALA A CA 1
ATOM 1373 C C . ALA A 1 185 ? 4.459 4.858 -5.757 1.00 97.88 185 ALA A C 1
ATOM 1375 O O . ALA A 1 185 ? 3.867 4.750 -4.684 1.00 97.88 185 ALA A O 1
ATOM 1376 N N . TYR A 1 186 ? 5.743 5.214 -5.840 1.00 97.56 186 TYR A N 1
ATOM 1377 C CA . TYR A 1 186 ? 6.569 5.527 -4.677 1.00 97.56 186 TYR A CA 1
ATOM 1378 C C . TYR A 1 186 ? 6.075 6.773 -3.929 1.00 97.56 186 TYR A C 1
ATOM 1380 O O . TYR A 1 186 ? 5.904 6.754 -2.708 1.00 97.56 186 TYR A O 1
ATOM 1388 N N . GLU A 1 187 ? 5.760 7.846 -4.659 1.00 97.50 187 GLU A N 1
ATOM 1389 C CA . GLU A 1 187 ? 5.158 9.045 -4.076 1.00 97.50 187 GLU A CA 1
ATOM 1390 C C . GLU A 1 187 ? 3.821 8.731 -3.419 1.00 97.50 187 GLU A C 1
ATOM 1392 O O . GLU A 1 187 ? 3.606 9.142 -2.281 1.00 97.50 187 GLU A O 1
ATOM 1397 N N . LEU A 1 188 ? 2.949 7.981 -4.094 1.00 97.69 188 LEU A N 1
ATOM 1398 C CA . LEU A 1 188 ? 1.653 7.593 -3.551 1.00 97.69 188 LEU A CA 1
ATOM 1399 C C . LEU A 1 188 ? 1.819 6.766 -2.270 1.00 97.69 188 LEU A C 1
ATOM 1401 O O . LEU A 1 188 ? 1.163 7.065 -1.276 1.00 97.69 188 LEU A O 1
ATOM 1405 N N . ALA A 1 189 ? 2.753 5.811 -2.235 1.00 97.12 189 ALA A N 1
ATOM 1406 C CA . ALA A 1 189 ? 3.046 5.014 -1.042 1.00 97.12 189 ALA A CA 1
ATOM 1407 C C . ALA A 1 189 ? 3.444 5.879 0.164 1.00 97.12 189 ALA A C 1
ATOM 1409 O O . ALA A 1 189 ? 3.050 5.584 1.290 1.00 97.12 189 ALA A O 1
ATOM 1410 N N . SER A 1 190 ? 4.174 6.977 -0.068 1.00 95.75 190 SER A N 1
ATOM 1411 C CA . SER A 1 190 ? 4.560 7.920 0.991 1.00 95.75 190 SER A CA 1
ATOM 1412 C C . SER A 1 190 ? 3.391 8.733 1.565 1.00 95.75 190 SER A C 1
ATOM 1414 O O . SER A 1 190 ? 3.516 9.288 2.655 1.00 95.75 190 SER A O 1
ATOM 1416 N N . LEU A 1 191 ? 2.280 8.833 0.829 1.00 96.69 191 LEU A N 1
ATOM 1417 C CA . LEU A 1 191 ? 1.077 9.563 1.240 1.00 96.69 191 LEU A CA 1
ATOM 1418 C C . LEU A 1 191 ? 0.069 8.652 1.941 1.00 96.69 191 LEU A C 1
ATOM 1420 O O . LEU A 1 191 ? -0.689 9.115 2.787 1.00 96.69 191 LEU A O 1
ATOM 1424 N N . VAL A 1 192 ? 0.068 7.359 1.607 1.00 95.88 192 VAL A N 1
ATOM 1425 C CA . VAL A 1 192 ? -0.807 6.375 2.244 1.00 95.88 192 VAL A CA 1
ATOM 1426 C C . VAL A 1 192 ? -0.326 6.114 3.674 1.00 95.88 192 VAL A C 1
ATOM 1428 O O . VAL A 1 192 ? 0.762 5.588 3.900 1.00 95.88 192 VAL A O 1
ATOM 1431 N N . THR A 1 193 ? -1.162 6.440 4.654 1.00 92.19 193 THR A N 1
ATOM 1432 C CA . THR A 1 193 ? -0.882 6.278 6.089 1.00 92.19 193 THR A CA 1
ATOM 1433 C C . THR A 1 193 ? -1.181 4.869 6.597 1.00 92.19 193 THR A C 1
ATOM 1435 O O . THR A 1 193 ? -0.558 4.419 7.556 1.00 92.19 193 THR A O 1
ATOM 1438 N N . HIS A 1 194 ? -2.095 4.157 5.936 1.00 90.75 194 HIS A N 1
ATOM 1439 C CA . HIS A 1 194 ? -2.505 2.799 6.294 1.00 90.75 194 HIS A CA 1
ATOM 1440 C C . HIS A 1 194 ? -1.782 1.732 5.481 1.00 90.75 194 HIS A C 1
ATOM 1442 O O . HIS A 1 194 ? -1.404 1.952 4.336 1.00 90.75 194 HIS A O 1
ATOM 1448 N N . ASP A 1 195 ? -1.630 0.540 6.044 1.00 91.50 195 ASP A N 1
ATOM 1449 C CA . ASP A 1 195 ? -0.892 -0.568 5.426 1.00 91.50 195 ASP A CA 1
ATOM 1450 C C . ASP A 1 195 ? -1.574 -1.196 4.209 1.00 91.50 195 ASP A C 1
ATOM 1452 O O . ASP A 1 195 ? -0.948 -1.944 3.474 1.00 91.50 195 ASP A O 1
ATOM 1456 N N . VAL A 1 196 ? -2.819 -0.823 3.922 1.00 94.44 196 VAL A N 1
ATOM 1457 C CA . VAL A 1 196 ? -3.567 -1.300 2.757 1.00 94.44 196 VAL A CA 1
ATOM 1458 C C . VAL A 1 196 ? -3.751 -0.162 1.749 1.00 94.44 196 VAL A C 1
ATOM 1460 O O . VAL A 1 196 ? -4.134 0.948 2.150 1.00 94.44 196 VAL A O 1
ATOM 1463 N N . PRO A 1 197 ? -3.527 -0.407 0.441 1.00 95.56 197 PRO A N 1
ATOM 1464 C CA . PRO A 1 197 ? -3.691 0.622 -0.579 1.00 95.56 197 PRO A CA 1
ATOM 1465 C C . PRO A 1 197 ? -5.138 1.148 -0.619 1.00 95.56 197 PRO A C 1
ATOM 1467 O O . PRO A 1 197 ? -6.078 0.387 -0.379 1.00 95.56 197 PRO A O 1
ATOM 1470 N N . PRO A 1 198 ? -5.351 2.441 -0.919 1.00 95.50 198 PRO A N 1
ATOM 1471 C CA . PRO A 1 198 ? -6.679 2.969 -1.211 1.00 95.50 198 PRO A CA 1
ATOM 1472 C C . PRO A 1 198 ? -7.373 2.213 -2.352 1.00 95.50 198 PRO A C 1
ATOM 1474 O O . PRO A 1 198 ? -6.742 1.814 -3.328 1.00 95.50 198 PRO A O 1
ATOM 1477 N N . THR A 1 199 ? -8.700 2.090 -2.295 1.00 93.75 199 THR A N 1
ATOM 1478 C CA . THR A 1 199 ? -9.485 1.468 -3.381 1.00 93.75 199 THR A CA 1
ATOM 1479 C C . THR A 1 199 ? -9.333 2.207 -4.713 1.00 93.75 199 THR A C 1
ATOM 1481 O O . THR A 1 199 ? -9.344 1.590 -5.773 1.00 93.75 199 THR A O 1
ATOM 1484 N N . ALA A 1 200 ? -9.142 3.526 -4.663 1.00 95.50 200 ALA A N 1
ATOM 1485 C CA . ALA A 1 200 ? -8.957 4.382 -5.830 1.00 95.50 200 ALA A CA 1
ATOM 1486 C C . ALA A 1 200 ? -7.492 4.491 -6.307 1.00 95.50 200 ALA A C 1
ATOM 1488 O O . ALA A 1 200 ? -7.204 5.318 -7.171 1.00 95.50 200 ALA A O 1
ATOM 1489 N N . SER A 1 201 ? -6.560 3.676 -5.790 1.00 96.81 201 SER A N 1
ATOM 1490 C CA . SER A 1 201 ? -5.134 3.746 -6.155 1.00 96.81 201 SER A CA 1
ATOM 1491 C C . SER A 1 201 ? -4.876 3.696 -7.661 1.00 96.81 201 SER A C 1
ATOM 1493 O O . SER A 1 201 ? -4.062 4.471 -8.155 1.00 96.81 201 SER A O 1
ATOM 1495 N N . ILE A 1 202 ? -5.593 2.839 -8.394 1.00 97.12 202 ILE A N 1
ATOM 1496 C CA . ILE A 1 202 ? -5.495 2.744 -9.860 1.00 97.12 202 ILE A CA 1
ATOM 1497 C C . ILE A 1 202 ? -5.845 4.083 -10.515 1.00 97.12 202 ILE A C 1
ATOM 1499 O O . ILE A 1 202 ? -5.110 4.557 -11.376 1.00 97.12 202 ILE A O 1
ATOM 1503 N N . GLU A 1 203 ? -6.929 4.732 -10.088 1.00 96.81 203 GLU A N 1
ATOM 1504 C CA . GLU A 1 203 ? -7.359 6.012 -10.660 1.00 96.81 203 GLU A CA 1
ATOM 1505 C C . GLU A 1 203 ? -6.402 7.152 -10.302 1.00 96.81 203 GLU A C 1
ATOM 1507 O O . GLU A 1 203 ? -6.123 8.012 -11.138 1.00 96.81 203 GLU A O 1
ATOM 1512 N N . TYR A 1 204 ? -5.845 7.142 -9.088 1.00 97.00 204 TYR A N 1
ATOM 1513 C CA . TYR A 1 204 ? -4.817 8.100 -8.680 1.00 97.00 204 TYR A CA 1
ATOM 1514 C C . TYR A 1 204 ? -3.557 7.977 -9.541 1.00 97.00 204 TYR A C 1
ATOM 1516 O O . TYR A 1 204 ? -3.038 8.986 -10.023 1.00 97.00 204 TYR A O 1
ATOM 1524 N N . LEU A 1 205 ? -3.096 6.748 -9.785 1.00 97.06 205 LEU A N 1
ATOM 1525 C CA . LEU A 1 205 ? -1.957 6.481 -10.661 1.00 97.06 205 LEU A CA 1
ATOM 1526 C C . LEU A 1 205 ? -2.273 6.853 -12.110 1.00 97.06 205 LEU A C 1
ATOM 1528 O O . LEU A 1 205 ? -1.494 7.569 -12.735 1.00 97.06 205 LEU A O 1
ATOM 1532 N N . ARG A 1 206 ? -3.441 6.460 -12.627 1.00 95.81 206 ARG A N 1
ATOM 1533 C CA . ARG A 1 206 ? -3.880 6.808 -13.983 1.00 95.81 206 ARG A CA 1
ATOM 1534 C C . ARG A 1 206 ? -3.930 8.320 -14.187 1.00 95.81 206 ARG A C 1
ATOM 1536 O O . ARG A 1 206 ? -3.454 8.808 -15.208 1.00 95.81 206 ARG A O 1
ATOM 1543 N N . HIS A 1 207 ? -4.442 9.074 -13.215 1.00 95.38 207 HIS A N 1
ATOM 1544 C CA . HIS A 1 207 ? -4.449 10.533 -13.287 1.00 95.38 207 HIS A CA 1
ATOM 1545 C C . HIS A 1 207 ? -3.030 11.115 -13.257 1.00 95.38 207 HIS A C 1
ATOM 1547 O O . HIS A 1 207 ? -2.740 12.042 -14.010 1.00 95.38 207 HIS A O 1
ATOM 1553 N N . ALA A 1 208 ? -2.131 10.598 -12.417 1.00 94.12 208 ALA A N 1
ATOM 1554 C CA . ALA A 1 208 ? -0.743 11.062 -12.394 1.00 94.12 208 ALA A CA 1
ATOM 1555 C C . ALA A 1 208 ? -0.027 10.807 -13.733 1.00 94.12 208 ALA A C 1
ATOM 1557 O O . ALA A 1 208 ? 0.720 11.665 -14.202 1.00 94.12 208 ALA A O 1
ATOM 1558 N N . LEU A 1 209 ? -0.296 9.664 -14.369 1.00 94.88 209 LEU A N 1
ATOM 1559 C CA . LEU A 1 209 ? 0.267 9.288 -15.666 1.00 94.88 209 LEU A CA 1
ATOM 1560 C C . LEU A 1 209 ? -0.338 10.064 -16.838 1.00 94.88 209 LEU A C 1
ATOM 1562 O O . LEU A 1 209 ? 0.371 10.360 -17.796 1.00 94.88 209 LEU A O 1
ATOM 1566 N N . ALA A 1 210 ? -1.616 10.441 -16.759 1.00 94.12 210 ALA A N 1
ATOM 1567 C CA . ALA A 1 210 ? -2.282 11.244 -17.786 1.00 94.12 210 ALA A CA 1
ATOM 1568 C C . ALA A 1 210 ? -1.655 12.638 -17.966 1.00 94.12 210 ALA A C 1
ATOM 1570 O O . ALA A 1 210 ? -1.805 13.249 -19.023 1.00 94.12 210 ALA A O 1
ATOM 1571 N N . SER A 1 211 ? -0.941 13.129 -16.954 1.00 91.31 211 SER A N 1
ATOM 1572 C CA . SER A 1 211 ? -0.201 14.386 -17.013 1.00 91.31 211 SER A CA 1
ATOM 1573 C C . SER A 1 211 ? 1.182 14.288 -17.663 1.00 91.31 211 SER A C 1
ATOM 1575 O O . SER A 1 211 ? 1.858 15.308 -17.773 1.00 91.31 211 SER A O 1
ATOM 1577 N N . ALA A 1 212 ? 1.656 13.093 -18.023 1.00 92.94 212 ALA A N 1
ATOM 1578 C CA . ALA A 1 212 ? 2.998 12.897 -18.566 1.00 92.94 212 ALA A CA 1
ATOM 1579 C C . ALA A 1 212 ? 3.192 13.539 -19.955 1.00 92.94 212 ALA A C 1
ATOM 1581 O O . ALA A 1 212 ? 2.240 13.867 -20.665 1.00 92.94 212 ALA A O 1
ATOM 1582 N N . GLU A 1 213 ? 4.451 13.704 -20.366 1.00 90.06 213 GLU A N 1
ATOM 1583 C CA . GLU A 1 213 ? 4.786 14.184 -21.706 1.00 90.06 213 GLU A CA 1
ATOM 1584 C C . GLU A 1 213 ? 4.534 13.087 -22.753 1.00 90.06 213 GLU A C 1
ATOM 1586 O O . GLU A 1 213 ? 5.3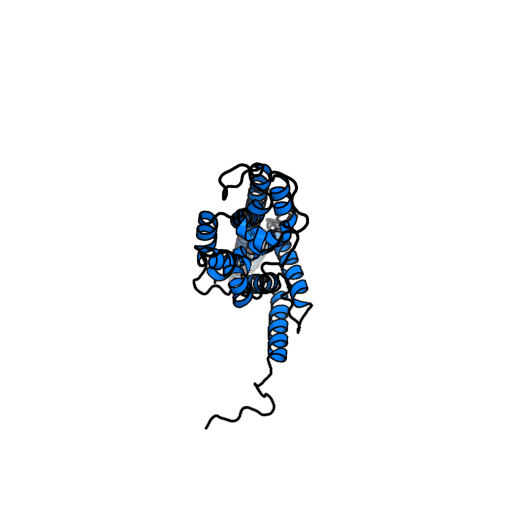42 12.174 -22.933 1.00 90.06 213 GLU A O 1
ATOM 1591 N N . GLY A 1 214 ? 3.417 13.197 -23.472 1.00 89.19 214 GLY A N 1
ATOM 1592 C CA . GLY A 1 214 ? 3.059 12.301 -24.573 1.00 89.19 214 GLY A CA 1
ATOM 1593 C C . GLY A 1 214 ? 1.912 11.349 -24.239 1.00 89.19 214 GLY A C 1
ATOM 1594 O O . GLY A 1 214 ? 1.250 11.471 -23.213 1.00 89.19 214 GLY A O 1
ATOM 1595 N N . GLU A 1 215 ? 1.643 10.413 -25.147 1.00 86.94 215 GLU A N 1
ATOM 1596 C CA . GLU A 1 215 ? 0.605 9.401 -24.942 1.00 86.94 215 GLU A CA 1
ATOM 1597 C C . GLU A 1 215 ? 1.159 8.249 -24.099 1.00 86.94 215 GLU A C 1
ATOM 1599 O O . GLU A 1 215 ? 2.195 7.663 -24.428 1.00 86.94 215 GLU A O 1
ATOM 1604 N N . ALA A 1 216 ? 0.467 7.924 -23.005 1.00 84.38 216 ALA A N 1
ATOM 1605 C CA . ALA A 1 216 ? 0.794 6.755 -22.203 1.00 84.38 216 ALA A CA 1
ATOM 1606 C C . ALA A 1 216 ? 0.592 5.475 -23.035 1.00 84.38 216 ALA A C 1
ATOM 1608 O O . ALA A 1 216 ? -0.416 5.354 -23.741 1.00 84.38 216 ALA A O 1
ATOM 1609 N N . PRO A 1 217 ? 1.531 4.515 -22.976 1.00 88.12 217 PRO A N 1
ATOM 1610 C CA . PRO A 1 217 ? 1.366 3.261 -23.688 1.00 88.12 217 PRO A CA 1
ATOM 1611 C C . PRO A 1 217 ? 0.213 2.456 -23.076 1.00 88.12 217 PRO A C 1
ATOM 1613 O O . PRO A 1 217 ? -0.035 2.519 -21.876 1.00 88.12 217 PRO A O 1
ATOM 1616 N N . ILE A 1 218 ? -0.481 1.673 -23.906 1.00 90.56 218 ILE A N 1
ATOM 1617 C CA . ILE A 1 218 ? -1.572 0.793 -23.445 1.00 90.56 218 ILE A CA 1
ATOM 1618 C C . ILE A 1 218 ? -1.023 -0.313 -22.535 1.00 90.56 218 ILE A C 1
ATOM 1620 O O . ILE A 1 218 ? -1.676 -0.714 -21.578 1.00 90.56 218 ILE A O 1
ATOM 1624 N N . GLN A 1 219 ? 0.174 -0.804 -22.853 1.00 94.94 219 GLN A N 1
ATOM 1625 C CA . GLN A 1 219 ? 0.899 -1.791 -22.069 1.00 94.94 219 GLN A CA 1
ATOM 1626 C C . GLN A 1 219 ? 2.339 -1.335 -21.892 1.00 94.94 219 GLN A C 1
ATOM 1628 O O . GLN A 1 219 ? 2.929 -0.762 -22.808 1.00 94.94 219 GLN A O 1
ATOM 1633 N N . LEU A 1 220 ? 2.891 -1.613 -20.721 1.00 95.81 220 LEU A N 1
ATOM 1634 C CA . LEU A 1 220 ? 4.257 -1.309 -20.347 1.00 95.81 220 LEU A CA 1
ATOM 1635 C C . LEU A 1 220 ? 4.913 -2.580 -19.827 1.00 95.81 220 LEU A C 1
ATOM 1637 O O . LEU A 1 220 ? 4.377 -3.234 -18.931 1.00 95.81 220 LEU A O 1
ATOM 1641 N N . THR A 1 221 ? 6.071 -2.925 -20.380 1.00 96.94 221 THR A N 1
ATOM 1642 C CA . THR A 1 221 ? 6.854 -4.041 -19.850 1.00 96.94 221 THR A CA 1
ATOM 1643 C C . THR A 1 221 ? 7.541 -3.658 -18.542 1.00 96.94 221 THR A C 1
ATOM 1645 O O . THR A 1 221 ? 7.892 -2.496 -18.313 1.00 96.94 221 THR A O 1
ATOM 1648 N N . VAL A 1 222 ? 7.801 -4.651 -17.691 1.00 95.62 222 VAL A N 1
ATOM 1649 C CA . VAL A 1 222 ? 8.602 -4.467 -16.470 1.00 95.62 222 VAL A CA 1
ATOM 1650 C C . VAL A 1 222 ? 9.985 -3.896 -16.808 1.00 95.62 222 VAL A C 1
ATOM 1652 O O . VAL A 1 222 ? 10.461 -2.994 -16.118 1.00 95.62 222 VAL A O 1
ATOM 1655 N N . ALA A 1 223 ? 10.600 -4.364 -17.900 1.00 94.94 223 ALA A N 1
ATOM 1656 C CA . ALA A 1 223 ? 11.864 -3.840 -18.409 1.00 94.94 223 ALA A CA 1
ATOM 1657 C C . ALA A 1 223 ? 11.793 -2.342 -18.718 1.00 94.94 223 ALA A C 1
ATOM 1659 O O . ALA A 1 223 ? 12.584 -1.572 -18.180 1.00 94.94 223 ALA A O 1
ATOM 1660 N N . GLU A 1 224 ? 10.821 -1.915 -19.526 1.00 95.81 224 GLU A N 1
ATOM 1661 C CA . GLU A 1 224 ? 10.658 -0.505 -19.895 1.00 95.81 224 GLU A CA 1
ATOM 1662 C C . GLU A 1 224 ? 10.397 0.382 -18.672 1.00 95.81 224 GLU A C 1
ATOM 1664 O O . GLU A 1 224 ? 10.957 1.476 -18.579 1.00 95.81 224 GLU A O 1
ATOM 16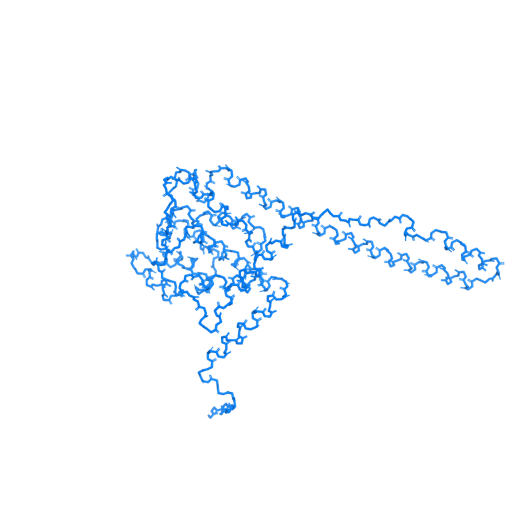69 N N . ALA A 1 225 ? 9.585 -0.087 -17.717 1.00 96.25 225 ALA A N 1
ATOM 1670 C CA . ALA A 1 225 ? 9.308 0.639 -16.481 1.00 96.25 225 ALA A CA 1
ATOM 1671 C C . ALA A 1 225 ? 10.580 0.842 -15.640 1.00 96.25 225 ALA A C 1
ATOM 1673 O O . ALA A 1 225 ? 10.836 1.946 -15.159 1.00 96.25 225 ALA A O 1
ATOM 1674 N N . MET A 1 226 ? 11.398 -0.203 -15.475 1.00 95.38 226 MET A N 1
ATOM 1675 C CA . MET A 1 226 ? 12.639 -0.136 -14.697 1.00 95.38 226 MET A CA 1
ATOM 1676 C C . MET A 1 226 ? 13.729 0.666 -15.416 1.00 95.38 226 MET A C 1
ATOM 1678 O O . MET A 1 226 ? 14.389 1.501 -14.793 1.00 95.38 226 MET A O 1
ATOM 1682 N N . GLU A 1 227 ? 13.902 0.471 -16.722 1.00 94.38 227 GLU A N 1
ATOM 1683 C CA . GLU A 1 227 ? 14.921 1.156 -17.525 1.00 94.38 227 GLU A CA 1
ATOM 1684 C C . GLU A 1 227 ? 14.668 2.657 -17.663 1.00 94.38 227 GLU A C 1
ATOM 1686 O O . GLU A 1 227 ? 15.621 3.434 -17.740 1.00 94.38 227 GLU A O 1
ATOM 1691 N N . ALA A 1 228 ? 13.404 3.083 -17.616 1.00 94.94 228 ALA A N 1
ATOM 1692 C CA . ALA A 1 228 ? 13.041 4.494 -17.647 1.00 94.94 228 ALA A CA 1
ATOM 1693 C C . ALA A 1 228 ? 13.384 5.257 -16.349 1.00 94.94 228 ALA A C 1
ATOM 1695 O O . ALA A 1 228 ? 13.303 6.489 -16.324 1.00 94.94 228 ALA A O 1
ATOM 1696 N N . THR A 1 229 ? 13.783 4.561 -15.279 1.00 94.88 229 THR A N 1
ATOM 1697 C CA . THR A 1 229 ? 14.193 5.184 -14.009 1.00 94.88 229 THR A CA 1
ATOM 1698 C C . THR A 1 229 ? 15.683 5.533 -13.984 1.00 94.88 229 THR A C 1
ATOM 1700 O O . THR A 1 229 ? 16.517 4.893 -14.634 1.00 94.88 229 THR A O 1
ATOM 1703 N N . THR A 1 230 ? 16.048 6.566 -13.220 1.00 93.69 230 THR A N 1
ATOM 1704 C CA . THR A 1 230 ? 17.453 6.968 -13.059 1.00 93.69 230 THR A CA 1
ATOM 1705 C C . THR A 1 230 ? 18.161 6.086 -12.020 1.00 93.69 230 THR A C 1
ATOM 1707 O O . THR A 1 230 ? 17.524 5.672 -11.051 1.00 93.69 230 THR A O 1
ATOM 1710 N N . PRO A 1 231 ? 19.474 5.815 -12.167 1.00 92.56 231 PRO A N 1
ATOM 1711 C CA . PRO A 1 231 ? 20.239 5.052 -11.175 1.00 92.56 231 PRO A CA 1
ATOM 1712 C C . PRO A 1 231 ? 20.129 5.630 -9.758 1.00 92.56 231 PRO A C 1
ATOM 1714 O O . PRO A 1 231 ? 19.763 4.906 -8.840 1.00 92.56 231 PRO A O 1
ATOM 1717 N N . ASP A 1 232 ? 20.318 6.946 -9.611 1.00 93.38 232 ASP A N 1
ATOM 1718 C CA . ASP A 1 232 ? 20.240 7.639 -8.316 1.00 93.38 232 ASP A CA 1
ATOM 1719 C C . ASP A 1 232 ? 18.885 7.430 -7.619 1.00 93.38 232 ASP A C 1
ATOM 1721 O O . ASP A 1 232 ? 18.816 7.260 -6.401 1.00 93.38 232 ASP A O 1
ATOM 1725 N N . TRP A 1 233 ? 17.793 7.422 -8.394 1.00 94.88 233 TRP A N 1
ATOM 1726 C CA . TRP A 1 233 ? 16.463 7.165 -7.852 1.00 94.88 233 TRP A CA 1
ATOM 1727 C C . TRP A 1 233 ? 16.301 5.703 -7.430 1.00 94.88 233 TRP A C 1
ATOM 1729 O O . TRP A 1 233 ? 15.766 5.449 -6.354 1.00 94.88 233 TRP A O 1
ATOM 1739 N N . ARG A 1 234 ? 16.796 4.740 -8.223 1.00 94.38 234 ARG A N 1
ATOM 1740 C CA . ARG A 1 234 ? 16.740 3.308 -7.872 1.00 94.38 234 ARG A CA 1
ATOM 1741 C C . ARG A 1 234 ? 17.478 3.017 -6.572 1.00 94.38 234 ARG A C 1
ATOM 1743 O O . ARG A 1 234 ? 16.948 2.304 -5.720 1.00 94.38 234 ARG A O 1
ATOM 1750 N N . ASP A 1 235 ? 18.657 3.604 -6.401 1.00 92.06 235 ASP A N 1
ATOM 1751 C CA . ASP A 1 235 ? 19.451 3.452 -5.182 1.00 92.06 235 ASP A CA 1
ATOM 1752 C C . ASP A 1 235 ? 18.690 4.011 -3.972 1.00 92.06 235 ASP A C 1
ATOM 1754 O O . ASP A 1 235 ? 18.589 3.352 -2.940 1.00 92.06 235 ASP A O 1
ATOM 1758 N N . SER A 1 236 ? 18.070 5.187 -4.116 1.00 92.56 236 SER A N 1
ATOM 1759 C CA . SER A 1 236 ? 17.240 5.787 -3.064 1.00 92.56 236 SER A CA 1
ATOM 1760 C C . SER A 1 236 ? 16.002 4.942 -2.739 1.00 92.56 236 SER A C 1
ATOM 1762 O O . SER A 1 236 ? 15.723 4.680 -1.569 1.00 92.56 236 SER A O 1
ATOM 1764 N N . ALA A 1 237 ? 15.274 4.478 -3.758 1.00 92.25 237 ALA A N 1
ATOM 1765 C CA . ALA A 1 237 ? 14.047 3.698 -3.603 1.00 92.25 237 ALA A CA 1
ATOM 1766 C C . ALA A 1 237 ? 14.292 2.318 -2.968 1.00 92.25 237 ALA A C 1
ATOM 1768 O O . ALA A 1 237 ? 13.408 1.763 -2.317 1.00 92.25 237 ALA A O 1
ATOM 1769 N N . THR A 1 238 ? 15.495 1.763 -3.140 1.00 93.19 238 THR A N 1
ATOM 1770 C CA . THR A 1 238 ? 15.875 0.444 -2.613 1.00 93.19 238 THR A CA 1
ATOM 1771 C C . THR A 1 238 ? 16.707 0.512 -1.332 1.00 93.19 238 THR A C 1
ATOM 1773 O O . THR A 1 238 ? 16.915 -0.520 -0.697 1.00 93.19 238 THR A O 1
ATOM 1776 N N . ALA A 1 239 ? 17.120 1.704 -0.887 1.00 89.50 239 ALA A N 1
ATOM 1777 C CA . ALA A 1 239 ? 17.982 1.889 0.284 1.00 89.50 239 ALA A CA 1
ATOM 1778 C C . ALA A 1 239 ? 17.386 1.350 1.596 1.00 89.50 239 ALA A C 1
ATOM 1780 O O . ALA A 1 239 ? 18.126 0.950 2.492 1.00 89.50 239 ALA A O 1
ATOM 1781 N N . ALA A 1 240 ? 16.057 1.354 1.722 1.00 82.56 240 ALA A N 1
ATOM 1782 C CA . ALA A 1 240 ? 15.358 0.867 2.911 1.00 82.56 240 ALA A CA 1
ATOM 1783 C C . ALA A 1 240 ? 15.082 -0.648 2.884 1.00 82.56 240 ALA A C 1
ATOM 1785 O O . ALA A 1 240 ? 14.557 -1.189 3.858 1.00 82.56 240 ALA A O 1
ATOM 1786 N N . LEU A 1 241 ? 15.404 -1.342 1.786 1.00 85.88 241 LEU A N 1
ATOM 1787 C CA . LEU A 1 241 ? 15.147 -2.773 1.667 1.00 85.88 241 LEU A CA 1
ATOM 1788 C C . LEU A 1 241 ? 16.132 -3.585 2.516 1.00 85.88 241 LEU A C 1
ATOM 1790 O O . LEU A 1 241 ? 17.339 -3.341 2.459 1.00 85.88 241 LEU A O 1
ATOM 1794 N N . PRO A 1 242 ? 15.653 -4.615 3.236 1.00 83.31 242 PRO A N 1
ATOM 1795 C CA . PRO A 1 242 ? 16.532 -5.600 3.848 1.00 83.31 242 PRO A CA 1
ATOM 1796 C C . PRO A 1 242 ? 17.456 -6.251 2.809 1.00 83.31 242 PRO A C 1
ATOM 1798 O O . PRO A 1 242 ? 17.044 -6.538 1.681 1.00 83.31 242 PRO A O 1
ATOM 1801 N N . GLU A 1 243 ? 18.692 -6.559 3.206 1.00 76.94 243 GLU A N 1
ATOM 1802 C CA . GLU A 1 243 ? 19.665 -7.245 2.341 1.00 76.94 243 GLU A CA 1
ATOM 1803 C C . GLU A 1 243 ? 19.085 -8.566 1.795 1.00 76.94 243 GLU A C 1
ATOM 1805 O O . GLU A 1 243 ? 19.174 -8.850 0.600 1.00 76.94 243 GLU A O 1
ATOM 1810 N N . GLU A 1 244 ? 18.326 -9.288 2.621 1.00 77.69 244 GLU A N 1
ATOM 1811 C CA . GLU A 1 244 ? 17.641 -10.538 2.271 1.00 77.69 244 GLU A CA 1
ATOM 1812 C C . GLU A 1 244 ? 16.148 -10.352 1.930 1.00 77.69 244 GLU A C 1
ATOM 1814 O O . GLU A 1 244 ? 15.332 -11.237 2.177 1.00 77.69 244 GLU A O 1
ATOM 1819 N N . ALA A 1 245 ? 15.754 -9.204 1.362 1.00 77.44 245 ALA A N 1
ATOM 1820 C CA . ALA A 1 245 ? 14.368 -8.989 0.939 1.00 77.44 245 ALA A CA 1
ATOM 1821 C C . ALA A 1 245 ? 13.889 -10.115 -0.013 1.00 77.44 245 ALA A C 1
ATOM 1823 O O . ALA A 1 245 ? 14.566 -10.391 -1.016 1.00 77.44 245 ALA A O 1
ATOM 1824 N N . PRO A 1 246 ? 12.740 -10.764 0.268 1.00 86.12 246 PRO A N 1
ATOM 1825 C CA . PRO A 1 246 ? 12.273 -11.923 -0.487 1.00 86.12 246 PRO A CA 1
ATOM 1826 C C . PRO A 1 246 ? 11.832 -11.509 -1.894 1.00 86.12 246 PRO A C 1
ATOM 1828 O O . PRO A 1 246 ? 10.741 -10.975 -2.090 1.00 86.12 246 PRO A O 1
ATOM 1831 N N . GLY A 1 247 ? 12.669 -11.792 -2.896 1.00 87.44 247 GLY A N 1
ATOM 1832 C CA . GLY A 1 247 ? 12.427 -11.394 -4.289 1.00 87.44 247 GLY A CA 1
ATOM 1833 C C . GLY A 1 247 ? 11.148 -11.974 -4.901 1.00 87.44 247 GLY A C 1
ATOM 1834 O O . GLY A 1 247 ? 10.573 -11.369 -5.797 1.00 87.44 247 GLY A O 1
ATOM 1835 N N . HIS A 1 248 ? 10.660 -13.107 -4.393 1.00 89.44 248 HIS A N 1
ATOM 1836 C CA . HIS A 1 248 ? 9.386 -13.688 -4.825 1.00 89.44 248 HIS A CA 1
ATOM 1837 C C . HIS A 1 248 ? 8.172 -12.853 -4.407 1.00 89.44 248 HIS A C 1
ATOM 1839 O O . HIS A 1 248 ? 7.153 -12.892 -5.087 1.00 89.44 248 HIS A O 1
ATOM 1845 N N . VAL A 1 249 ? 8.284 -12.091 -3.320 1.00 92.81 249 VAL A N 1
ATOM 1846 C CA . VAL A 1 249 ? 7.188 -11.276 -2.782 1.00 92.81 249 VAL A CA 1
ATOM 1847 C C . VAL A 1 249 ? 7.363 -9.803 -3.153 1.00 92.81 249 VAL A C 1
ATOM 1849 O O . VAL A 1 249 ? 6.389 -9.093 -3.334 1.00 92.81 249 VAL A O 1
ATOM 1852 N N . LEU A 1 250 ? 8.601 -9.343 -3.341 1.00 95.06 250 LEU A N 1
ATOM 1853 C CA . LEU A 1 250 ? 8.918 -7.963 -3.721 1.00 95.06 250 LEU A CA 1
ATOM 1854 C C . LEU A 1 250 ? 9.612 -7.916 -5.094 1.00 95.06 250 LEU A C 1
ATOM 1856 O O . LEU A 1 250 ? 10.785 -7.533 -5.169 1.00 95.06 250 LEU A O 1
ATOM 1860 N N . PRO A 1 251 ? 8.969 -8.396 -6.175 1.00 95.25 251 PRO A N 1
ATOM 1861 C CA . PRO A 1 251 ? 9.639 -8.599 -7.455 1.00 95.25 251 PRO A CA 1
ATOM 1862 C C . PRO A 1 251 ? 10.112 -7.299 -8.116 1.00 95.25 251 PRO A C 1
ATOM 1864 O O . PRO A 1 251 ? 11.205 -7.295 -8.688 1.00 95.25 251 PRO A O 1
ATOM 1867 N N . LEU A 1 252 ? 9.351 -6.199 -8.039 1.00 96.44 252 LEU A N 1
ATOM 1868 C CA . LEU A 1 252 ? 9.756 -4.929 -8.644 1.00 96.44 252 LEU A CA 1
ATOM 1869 C C . LEU A 1 252 ? 10.879 -4.273 -7.840 1.00 96.44 252 LEU A C 1
ATOM 1871 O O . LEU A 1 252 ? 11.897 -3.888 -8.412 1.00 96.44 252 LEU A O 1
ATOM 1875 N N . LEU A 1 253 ? 10.757 -4.211 -6.514 1.00 95.94 253 LEU A N 1
ATOM 1876 C CA . LEU A 1 253 ? 11.793 -3.671 -5.631 1.00 95.94 253 LEU A CA 1
ATOM 1877 C C . LEU A 1 253 ? 13.094 -4.485 -5.706 1.00 95.94 253 LEU A C 1
ATOM 1879 O O . LEU A 1 253 ? 14.186 -3.914 -5.788 1.00 95.94 253 LEU A O 1
ATOM 1883 N N . ALA A 1 254 ? 12.997 -5.817 -5.750 1.00 94.00 254 ALA A N 1
ATOM 1884 C CA . ALA A 1 254 ? 14.152 -6.679 -5.978 1.00 94.00 254 ALA A CA 1
ATOM 1885 C C . ALA A 1 254 ? 14.767 -6.443 -7.363 1.00 94.00 254 ALA A C 1
ATOM 1887 O O . ALA A 1 254 ? 15.992 -6.399 -7.472 1.00 94.00 254 ALA A O 1
ATOM 1888 N N . GLY A 1 255 ? 13.945 -6.251 -8.397 1.00 93.81 255 GLY A N 1
ATOM 1889 C CA . GLY A 1 255 ? 14.402 -5.930 -9.747 1.00 93.81 255 GLY A CA 1
ATOM 1890 C C . GLY A 1 255 ? 15.171 -4.617 -9.833 1.00 93.81 255 GLY A C 1
ATOM 1891 O O . GLY A 1 255 ? 16.265 -4.595 -10.395 1.00 93.81 255 GLY A O 1
ATOM 1892 N N . LEU A 1 256 ? 14.671 -3.551 -9.198 1.00 94.44 256 LEU A N 1
ATOM 1893 C CA . LEU A 1 256 ? 15.368 -2.261 -9.132 1.00 94.44 256 LEU A CA 1
ATOM 1894 C C . LEU A 1 256 ? 16.753 -2.396 -8.486 1.00 94.44 256 LEU A C 1
ATOM 1896 O O . LEU A 1 256 ? 17.723 -1.831 -8.993 1.00 94.44 256 LEU A O 1
ATOM 1900 N N . ARG A 1 257 ? 16.863 -3.198 -7.418 1.00 93.00 257 ARG A N 1
ATOM 1901 C CA . ARG A 1 257 ? 18.142 -3.482 -6.755 1.00 93.00 257 ARG A CA 1
ATOM 1902 C C . ARG A 1 257 ? 19.087 -4.292 -7.645 1.00 93.00 257 ARG A C 1
ATOM 1904 O O . ARG A 1 257 ? 20.238 -3.905 -7.816 1.00 93.00 257 ARG A O 1
ATOM 1911 N N . ILE A 1 258 ? 18.599 -5.373 -8.261 1.00 92.06 258 ILE A N 1
ATOM 1912 C CA . ILE A 1 258 ? 19.379 -6.204 -9.199 1.00 92.06 258 ILE A CA 1
ATOM 1913 C C . ILE A 1 258 ? 19.931 -5.352 -10.348 1.00 92.06 258 ILE A C 1
ATOM 1915 O O . ILE A 1 258 ? 21.085 -5.512 -10.749 1.00 92.06 258 ILE A O 1
ATOM 1919 N N . MET A 1 259 ? 19.114 -4.432 -10.864 1.00 91.88 259 MET A N 1
ATOM 1920 C CA . MET A 1 259 ? 19.499 -3.525 -11.937 1.00 91.88 259 MET A CA 1
ATOM 1921 C C . MET A 1 259 ? 20.585 -2.526 -11.500 1.00 91.88 259 MET A C 1
ATOM 1923 O O . MET A 1 259 ? 21.464 -2.207 -12.296 1.00 91.88 259 MET A O 1
ATOM 1927 N N . GLY A 1 260 ? 20.560 -2.048 -10.251 1.00 88.38 260 GLY A N 1
ATOM 1928 C CA . GLY A 1 260 ? 21.629 -1.213 -9.685 1.00 88.38 260 GLY A CA 1
ATOM 1929 C C . GLY A 1 260 ? 22.943 -1.977 -9.471 1.00 88.38 260 GLY A C 1
ATOM 1930 O O . GLY A 1 260 ? 24.023 -1.453 -9.735 1.00 88.38 260 GLY A O 1
ATOM 1931 N N . GLU A 1 261 ? 22.855 -3.246 -9.062 1.00 87.25 261 GLU A N 1
ATOM 1932 C CA . GLU A 1 261 ? 24.007 -4.129 -8.822 1.00 87.25 261 GLU A CA 1
ATOM 1933 C C . GLU A 1 261 ? 24.680 -4.617 -10.120 1.00 87.25 261 GLU A C 1
ATOM 1935 O O . GLU A 1 261 ? 25.862 -4.969 -10.111 1.00 87.25 261 GLU A O 1
ATOM 1940 N N . THR A 1 262 ? 23.946 -4.642 -11.240 1.00 84.12 262 THR A N 1
ATOM 1941 C CA . THR A 1 262 ? 24.390 -5.253 -12.502 1.00 84.12 262 THR A CA 1
ATOM 1942 C C . THR A 1 262 ? 24.683 -4.191 -13.573 1.00 84.12 262 THR A C 1
ATOM 1944 O O . THR A 1 262 ? 23.767 -3.712 -14.238 1.00 84.12 262 THR A O 1
ATOM 1947 N N . PRO A 1 263 ? 25.958 -3.834 -13.822 1.00 62.12 263 PRO A N 1
ATOM 1948 C CA . PRO A 1 263 ? 26.314 -2.740 -14.733 1.00 62.12 263 PRO A CA 1
ATOM 1949 C C . PRO A 1 263 ? 26.146 -3.046 -16.237 1.00 62.12 263 PRO A C 1
ATOM 1951 O O . PRO A 1 263 ? 26.310 -2.138 -17.054 1.00 62.12 263 PRO A O 1
ATOM 1954 N N . ALA A 1 264 ? 25.843 -4.288 -16.637 1.00 67.75 264 ALA A N 1
ATOM 1955 C CA . ALA A 1 264 ? 25.646 -4.670 -18.039 1.00 67.75 264 ALA A CA 1
ATOM 1956 C C . ALA A 1 264 ? 24.151 -4.820 -18.384 1.00 67.75 264 ALA A C 1
ATOM 1958 O O . ALA A 1 264 ? 23.453 -5.677 -17.839 1.00 67.75 264 ALA A O 1
ATOM 1959 N N . ALA A 1 265 ? 23.666 -4.003 -19.327 1.00 60.47 265 ALA A N 1
ATOM 1960 C CA . ALA A 1 265 ? 22.310 -4.087 -19.868 1.00 60.47 265 ALA A CA 1
ATOM 1961 C C . ALA A 1 265 ? 22.114 -5.434 -20.594 1.00 60.47 265 ALA A C 1
ATOM 1963 O O . ALA A 1 265 ? 22.651 -5.644 -21.681 1.00 60.47 265 ALA A O 1
ATOM 1964 N N . GLY A 1 266 ? 21.399 -6.366 -19.957 1.00 64.25 266 GLY A N 1
ATOM 1965 C CA . GLY A 1 266 ? 21.118 -7.713 -20.469 1.00 64.25 266 GLY A CA 1
ATOM 1966 C C . GLY A 1 266 ? 21.196 -8.800 -19.395 1.00 64.25 266 GLY A C 1
ATOM 1967 O O . GLY A 1 266 ? 20.319 -9.658 -19.332 1.00 64.25 266 GLY A O 1
ATOM 1968 N N . ASP A 1 267 ? 22.179 -8.715 -18.496 1.00 80.25 267 ASP A N 1
ATOM 1969 C CA . ASP A 1 267 ? 22.397 -9.728 -17.450 1.00 80.25 267 ASP A CA 1
ATOM 1970 C C . ASP A 1 267 ? 21.354 -9.627 -16.322 1.00 80.25 267 ASP A C 1
ATOM 1972 O O . ASP A 1 267 ? 20.981 -10.626 -15.702 1.00 80.25 267 ASP A O 1
ATOM 1976 N N . TRP A 1 268 ? 20.822 -8.424 -16.094 1.00 90.56 268 TRP A N 1
ATOM 1977 C CA . TRP A 1 268 ? 19.861 -8.165 -15.024 1.00 90.56 268 TRP A CA 1
ATOM 1978 C C . TRP A 1 268 ? 18.484 -8.805 -15.282 1.00 90.56 268 TRP A C 1
ATOM 1980 O O . TRP A 1 268 ? 17.830 -9.217 -14.330 1.00 90.56 268 TRP A O 1
ATOM 1990 N N . ASN A 1 269 ? 18.066 -8.968 -16.546 1.00 91.38 269 ASN A N 1
ATOM 1991 C CA . ASN A 1 269 ? 16.786 -9.600 -16.904 1.00 91.38 269 ASN A CA 1
ATOM 1992 C C . ASN A 1 269 ? 16.749 -11.080 -16.511 1.00 91.38 269 ASN A C 1
ATOM 1994 O O . ASN A 1 269 ? 15.753 -11.567 -15.973 1.00 91.38 269 ASN A O 1
ATOM 1998 N N . GLN A 1 270 ? 17.847 -11.797 -16.773 1.00 90.62 270 GLN A N 1
ATOM 1999 C CA . GLN A 1 270 ? 17.977 -13.194 -16.368 1.00 90.62 270 GLN A CA 1
ATOM 2000 C C . GLN A 1 270 ? 18.050 -13.297 -14.841 1.00 90.62 270 GLN A C 1
ATOM 2002 O O . GLN A 1 270 ? 17.336 -14.102 -14.251 1.00 90.62 270 GLN A O 1
ATOM 2007 N N . ALA A 1 271 ? 18.834 -12.425 -14.197 1.00 91.25 271 ALA A N 1
ATOM 2008 C CA . ALA A 1 271 ? 18.933 -12.382 -12.741 1.00 91.25 271 ALA A CA 1
ATOM 2009 C C . ALA A 1 271 ? 17.591 -12.052 -12.060 1.00 91.25 271 ALA A C 1
ATOM 2011 O O . ALA A 1 271 ? 17.292 -12.616 -11.007 1.00 91.25 271 ALA A O 1
ATOM 2012 N N . LEU A 1 272 ? 16.767 -11.182 -12.657 1.00 92.56 272 LEU A N 1
ATOM 2013 C CA . LEU A 1 272 ? 15.401 -10.913 -12.209 1.00 92.56 272 LEU A CA 1
ATOM 2014 C C . LEU A 1 272 ? 14.580 -12.201 -12.243 1.00 92.56 272 LEU A C 1
ATOM 2016 O O . LEU A 1 272 ? 14.058 -12.613 -11.209 1.00 92.56 272 LEU A O 1
ATOM 2020 N N . ARG A 1 273 ? 14.520 -12.865 -13.402 1.00 92.69 273 ARG A N 1
ATOM 2021 C CA . ARG A 1 273 ? 13.735 -14.092 -13.578 1.00 92.69 273 ARG A CA 1
ATOM 2022 C C . ARG A 1 273 ? 14.177 -15.193 -12.612 1.00 92.69 273 ARG A C 1
ATOM 2024 O O . ARG A 1 273 ? 13.324 -15.826 -12.000 1.00 92.69 273 ARG A O 1
ATOM 2031 N N . AS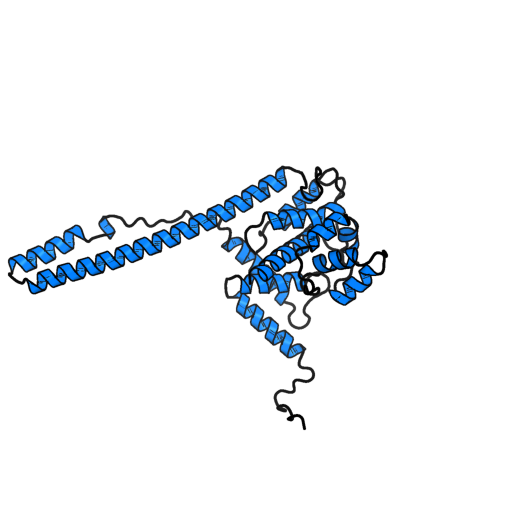P A 1 274 ? 15.481 -15.366 -12.417 1.00 91.38 274 ASP A N 1
ATOM 2032 C CA . ASP A 1 274 ? 16.032 -16.379 -11.512 1.00 91.38 274 ASP A CA 1
ATOM 2033 C C . ASP A 1 274 ? 15.718 -16.086 -10.033 1.00 91.38 274 ASP A C 1
ATOM 2035 O O . ASP A 1 274 ? 15.475 -17.011 -9.259 1.00 91.38 274 ASP A O 1
ATOM 2039 N N . ARG A 1 275 ? 15.705 -14.808 -9.619 1.00 90.25 275 ARG A N 1
ATOM 2040 C CA . ARG A 1 275 ? 15.505 -14.409 -8.210 1.00 90.25 275 ARG A CA 1
ATOM 2041 C C . ARG A 1 275 ? 14.048 -14.174 -7.818 1.00 90.25 275 ARG A C 1
ATOM 2043 O O . ARG A 1 275 ? 13.719 -14.314 -6.643 1.00 90.25 275 ARG A O 1
ATOM 2050 N N . THR A 1 276 ? 13.194 -13.754 -8.747 1.00 92.75 276 THR A N 1
ATOM 2051 C CA . THR A 1 276 ? 11.814 -13.328 -8.445 1.00 92.75 276 THR A CA 1
ATOM 2052 C C . THR A 1 276 ? 10.763 -14.191 -9.140 1.00 92.75 276 THR A C 1
ATOM 2054 O O . THR A 1 276 ? 9.608 -14.226 -8.707 1.00 92.75 276 THR A O 1
ATOM 2057 N N . GLY A 1 277 ? 11.154 -14.906 -10.201 1.00 92.06 277 GLY A N 1
ATOM 2058 C CA . GLY A 1 277 ? 10.250 -15.607 -11.111 1.00 92.06 277 GLY A CA 1
ATOM 2059 C C . GLY A 1 277 ? 9.540 -14.688 -12.113 1.00 92.06 277 GLY A C 1
ATOM 2060 O O . GLY A 1 277 ? 8.826 -15.191 -12.977 1.0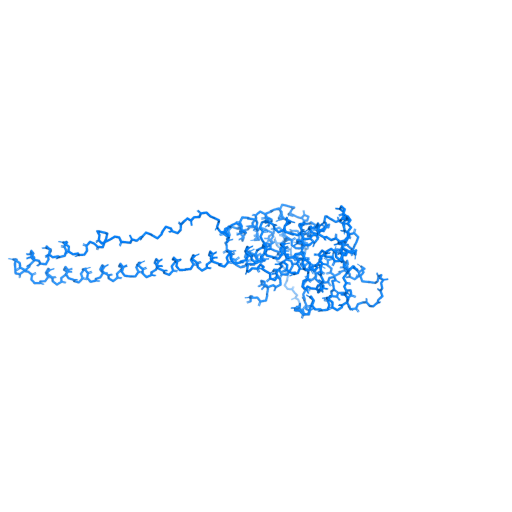0 92.06 277 GLY A O 1
ATOM 2061 N N . LEU A 1 278 ? 9.711 -13.363 -12.019 1.00 94.56 278 LEU A N 1
ATOM 2062 C CA . LEU A 1 278 ? 9.067 -12.391 -12.903 1.00 94.56 278 LEU A CA 1
ATOM 2063 C C . LEU A 1 278 ? 9.876 -12.224 -14.195 1.00 94.56 278 LEU A C 1
ATOM 2065 O O . LEU A 1 278 ? 11.087 -12.002 -14.167 1.00 94.56 278 LEU A O 1
ATOM 2069 N N . GLY A 1 279 ? 9.198 -12.311 -15.338 1.00 93.69 279 GLY A N 1
ATOM 2070 C CA . GLY A 1 279 ? 9.787 -11.977 -16.629 1.00 93.69 279 GLY A CA 1
ATOM 2071 C C . GLY A 1 279 ? 9.920 -10.469 -16.812 1.00 93.69 279 GLY A C 1
ATOM 2072 O O . GLY A 1 279 ? 8.956 -9.740 -16.602 1.00 93.69 279 GLY A O 1
ATOM 2073 N N . ALA A 1 280 ? 11.086 -9.995 -17.253 1.00 93.50 280 ALA A N 1
ATOM 2074 C CA . ALA A 1 280 ? 11.271 -8.587 -17.622 1.00 93.50 280 ALA A CA 1
ATOM 2075 C C . ALA A 1 280 ? 10.395 -8.176 -18.829 1.00 93.50 280 ALA A C 1
ATOM 2077 O O . ALA A 1 280 ? 10.075 -7.005 -19.008 1.00 93.50 280 ALA A O 1
ATOM 2078 N N . ASP A 1 281 ? 9.993 -9.159 -19.637 1.00 94.81 281 ASP A N 1
ATOM 2079 C CA . ASP A 1 281 ? 9.106 -9.057 -20.793 1.00 94.81 281 ASP A CA 1
ATOM 2080 C C . ASP A 1 281 ? 7.611 -9.067 -20.441 1.00 94.81 281 ASP A C 1
ATOM 2082 O O . ASP A 1 281 ? 6.786 -8.813 -21.319 1.00 94.81 281 ASP A O 1
ATOM 2086 N N . PHE A 1 282 ? 7.253 -9.336 -19.179 1.00 95.75 282 PHE A N 1
ATOM 2087 C CA . PHE A 1 282 ? 5.867 -9.248 -18.729 1.00 95.75 282 PHE A CA 1
ATOM 2088 C C . PHE A 1 282 ? 5.350 -7.821 -18.932 1.00 95.75 282 PHE A C 1
ATOM 2090 O O . PHE A 1 282 ? 6.009 -6.862 -18.522 1.00 95.75 282 PHE A O 1
ATOM 2097 N N . ALA A 1 283 ? 4.186 -7.697 -19.570 1.00 96.50 283 ALA A N 1
ATOM 2098 C CA . ALA A 1 283 ? 3.577 -6.429 -19.937 1.00 96.50 283 ALA A CA 1
ATOM 2099 C C . ALA A 1 283 ? 2.169 -6.323 -19.357 1.00 96.50 283 ALA A C 1
ATOM 2101 O O . ALA A 1 283 ? 1.356 -7.230 -19.531 1.00 96.50 283 ALA A O 1
ATOM 2102 N N . ASP A 1 284 ? 1.879 -5.187 -18.735 1.00 96.38 284 ASP A N 1
ATOM 2103 C CA . ASP A 1 284 ? 0.565 -4.887 -18.171 1.00 96.38 284 ASP A CA 1
ATOM 2104 C C . ASP A 1 284 ? 0.234 -3.401 -18.344 1.00 96.38 284 ASP A C 1
ATOM 2106 O O . ASP A 1 284 ? 1.050 -2.626 -18.854 1.00 96.38 284 ASP A O 1
ATOM 2110 N N . ALA A 1 285 ? -0.964 -2.985 -17.945 1.00 97.00 285 ALA A N 1
ATOM 2111 C CA . ALA A 1 285 ? -1.322 -1.577 -17.895 1.00 97.00 285 ALA A CA 1
ATOM 2112 C C . ALA A 1 285 ? -0.335 -0.808 -16.984 1.00 97.00 285 ALA A C 1
ATOM 2114 O O . ALA A 1 285 ? 0.007 -1.290 -15.898 1.00 97.00 285 ALA A O 1
ATOM 2115 N N . PRO A 1 286 ? 0.128 0.393 -17.380 1.00 97.25 286 PRO A N 1
ATOM 2116 C CA . PRO A 1 286 ? 1.079 1.176 -16.590 1.00 97.25 286 PRO A CA 1
ATOM 2117 C C . PRO A 1 286 ? 0.651 1.390 -15.132 1.00 97.25 286 PRO A C 1
ATOM 2119 O O . PRO A 1 286 ? 1.472 1.302 -14.220 1.00 97.25 286 PRO A O 1
ATOM 2122 N N . GLU A 1 287 ? -0.635 1.649 -14.894 1.00 97.19 287 GLU A N 1
ATOM 2123 C CA . GLU A 1 287 ? -1.177 1.830 -13.550 1.00 97.19 287 GLU A CA 1
ATOM 2124 C C . GLU A 1 287 ? -1.182 0.545 -12.708 1.00 97.19 287 GLU A C 1
ATOM 2126 O O . GLU A 1 287 ? -1.042 0.646 -11.492 1.00 97.19 287 GLU A O 1
ATOM 2131 N N . GLU A 1 288 ? -1.258 -0.640 -13.320 1.00 97.19 288 GLU A N 1
ATOM 2132 C CA . GLU A 1 288 ? -1.170 -1.931 -12.617 1.00 97.19 288 GLU A CA 1
ATOM 2133 C C . GLU A 1 288 ? 0.274 -2.238 -12.206 1.00 97.19 288 GLU A C 1
ATOM 2135 O O . GLU A 1 288 ? 0.533 -2.636 -11.070 1.00 97.19 288 GLU A O 1
ATOM 2140 N N . VAL A 1 289 ? 1.247 -1.936 -13.075 1.00 97.81 289 VAL A N 1
ATOM 2141 C CA . VAL A 1 289 ? 2.678 -1.995 -12.720 1.00 97.81 289 VAL A CA 1
ATOM 2142 C C . VAL A 1 289 ? 2.984 -1.031 -11.566 1.00 97.81 289 VAL A C 1
ATOM 2144 O O . VAL A 1 289 ? 3.703 -1.373 -10.624 1.00 97.81 289 VAL A O 1
ATOM 2147 N N . GLY A 1 290 ? 2.406 0.173 -11.602 1.00 97.75 290 GLY A N 1
ATOM 2148 C CA . GLY A 1 290 ? 2.497 1.130 -10.500 1.00 97.75 290 GLY A CA 1
ATOM 2149 C C . GLY A 1 290 ? 1.827 0.619 -9.219 1.00 97.75 290 GLY A C 1
ATOM 2150 O O . GLY A 1 290 ? 2.407 0.714 -8.137 1.00 97.75 290 GLY A O 1
ATOM 2151 N N . LEU A 1 291 ? 0.631 0.036 -9.321 1.00 97.94 291 LEU A N 1
ATOM 2152 C CA . LEU A 1 291 ? -0.092 -0.526 -8.181 1.00 97.94 291 LEU A CA 1
ATOM 2153 C C . LEU A 1 291 ? 0.692 -1.664 -7.525 1.00 97.94 291 LEU A C 1
ATOM 2155 O O . LEU A 1 291 ? 0.732 -1.747 -6.296 1.00 97.94 291 LEU A O 1
ATOM 2159 N N . GLN A 1 292 ? 1.348 -2.503 -8.322 1.00 97.69 292 GLN A N 1
ATOM 2160 C CA . GLN A 1 292 ? 2.225 -3.547 -7.816 1.00 97.69 292 GLN A CA 1
ATOM 2161 C C . GLN A 1 292 ? 3.357 -2.959 -6.964 1.00 97.69 292 GLN A C 1
ATOM 2163 O O . GLN A 1 292 ? 3.549 -3.397 -5.830 1.00 97.69 292 GLN A O 1
ATOM 2168 N N . LEU A 1 293 ? 4.063 -1.929 -7.448 1.00 97.81 293 LEU A N 1
ATOM 2169 C CA . LEU A 1 293 ? 5.122 -1.293 -6.658 1.00 97.81 293 LEU A CA 1
ATOM 2170 C C . LEU A 1 293 ? 4.566 -0.649 -5.380 1.00 97.81 293 LEU A C 1
ATOM 2172 O O . LEU A 1 293 ? 5.173 -0.769 -4.318 1.00 97.81 293 LEU A O 1
ATOM 2176 N N . LEU A 1 294 ? 3.398 -0.002 -5.456 1.00 98.12 294 LEU A N 1
ATOM 2177 C CA . LEU A 1 294 ? 2.716 0.541 -4.279 1.00 98.12 294 LEU A CA 1
ATOM 2178 C C . LEU A 1 294 ? 2.475 -0.556 -3.230 1.00 98.12 294 LEU A C 1
ATOM 2180 O O . LEU A 1 294 ? 2.787 -0.360 -2.058 1.00 98.12 294 LEU A O 1
ATOM 2184 N N . ARG A 1 295 ? 1.957 -1.719 -3.637 1.00 97.56 295 ARG A N 1
ATOM 2185 C CA . ARG A 1 295 ? 1.718 -2.856 -2.734 1.00 97.56 295 ARG A CA 1
ATOM 2186 C C . ARG A 1 295 ? 3.013 -3.388 -2.128 1.00 97.56 295 ARG A C 1
ATOM 2188 O O . ARG A 1 295 ? 3.043 -3.654 -0.932 1.00 97.56 295 ARG A O 1
ATOM 2195 N N . GLU A 1 296 ? 4.080 -3.492 -2.915 1.00 97.00 296 GLU A N 1
ATOM 2196 C CA . GLU A 1 296 ? 5.399 -3.905 -2.423 1.00 97.00 296 GLU A CA 1
ATOM 2197 C C . GLU A 1 296 ? 5.955 -2.929 -1.373 1.00 97.00 296 GLU A C 1
ATOM 2199 O O . GLU A 1 296 ? 6.482 -3.357 -0.349 1.00 97.00 296 GLU A O 1
ATOM 2204 N N . LEU A 1 297 ? 5.793 -1.618 -1.575 1.00 96.06 297 LEU A N 1
ATOM 2205 C CA . LEU A 1 297 ? 6.219 -0.590 -0.616 1.00 96.06 297 LEU A CA 1
ATOM 2206 C C . LEU A 1 297 ? 5.385 -0.597 0.674 1.00 96.06 297 LEU A C 1
ATOM 2208 O O . LEU A 1 297 ? 5.913 -0.392 1.765 1.00 96.06 297 LEU A O 1
ATOM 2212 N N . LEU A 1 298 ? 4.080 -0.846 0.575 1.00 95.81 298 LEU A N 1
ATOM 2213 C CA . LEU A 1 298 ? 3.236 -1.006 1.760 1.00 95.81 298 LEU A CA 1
ATOM 2214 C C . LEU A 1 298 ? 3.586 -2.295 2.513 1.00 95.81 298 LEU A C 1
ATOM 2216 O O . LEU A 1 298 ? 3.642 -2.301 3.743 1.00 95.81 298 LEU A O 1
ATOM 2220 N N . LEU A 1 299 ? 3.913 -3.364 1.786 1.00 95.44 299 LEU A N 1
ATOM 2221 C CA . LEU A 1 299 ? 4.351 -4.620 2.376 1.00 95.44 299 LEU A CA 1
ATOM 2222 C C . LEU A 1 299 ? 5.686 -4.478 3.114 1.00 95.44 299 LEU A C 1
ATOM 2224 O O . LEU A 1 299 ? 5.821 -4.986 4.225 1.00 95.44 299 LEU A O 1
ATOM 2228 N N . THR A 1 300 ? 6.669 -3.764 2.557 1.00 93.50 300 THR A N 1
ATOM 2229 C CA . THR A 1 300 ? 7.940 -3.531 3.267 1.00 93.50 300 THR A CA 1
ATOM 2230 C C . THR A 1 300 ? 7.726 -2.769 4.569 1.00 93.50 300 THR A C 1
ATOM 2232 O O . THR A 1 300 ? 8.370 -3.085 5.569 1.00 93.50 300 THR A O 1
ATOM 2235 N N . ARG A 1 301 ? 6.772 -1.831 4.605 1.00 91.88 301 ARG A N 1
ATOM 2236 C CA . ARG A 1 301 ? 6.385 -1.149 5.843 1.00 91.88 301 ARG A CA 1
ATOM 2237 C C . ARG A 1 301 ? 5.730 -2.095 6.851 1.00 91.88 301 ARG A C 1
ATOM 2239 O O . ARG A 1 301 ? 6.071 -2.027 8.029 1.00 91.88 301 ARG A O 1
ATOM 2246 N N . CYS A 1 302 ? 4.861 -3.003 6.403 1.00 91.19 302 CYS A N 1
ATOM 2247 C CA . CYS A 1 302 ? 4.275 -4.030 7.271 1.00 91.19 302 CYS A CA 1
ATOM 2248 C C . CYS A 1 302 ? 5.355 -4.908 7.918 1.00 91.19 302 CYS A C 1
ATOM 2250 O O . CYS A 1 302 ? 5.329 -5.128 9.125 1.00 91.19 302 CYS A O 1
ATOM 2252 N N . LEU A 1 303 ? 6.331 -5.354 7.119 1.00 88.38 303 LEU A N 1
ATOM 2253 C CA . LEU A 1 303 ? 7.445 -6.194 7.570 1.00 88.38 303 LEU A CA 1
ATOM 2254 C C . LEU A 1 303 ? 8.449 -5.440 8.457 1.00 88.38 303 LEU A C 1
ATOM 2256 O O . LEU A 1 303 ? 9.108 -6.047 9.292 1.00 88.38 303 LEU A O 1
ATOM 2260 N N . GLY A 1 304 ? 8.593 -4.124 8.279 1.00 81.69 304 GLY A N 1
ATOM 2261 C CA . GLY A 1 304 ? 9.439 -3.283 9.133 1.00 81.69 304 GLY A CA 1
ATOM 2262 C C . GLY A 1 304 ? 8.801 -2.923 10.479 1.00 81.69 304 GLY A C 1
ATOM 2263 O O . GLY A 1 304 ? 9.515 -2.579 11.420 1.00 81.69 304 GLY A O 1
ATOM 2264 N N . ASN A 1 305 ? 7.470 -2.999 10.572 1.00 57.03 305 ASN A N 1
ATOM 2265 C CA . ASN A 1 305 ? 6.692 -2.701 11.776 1.00 57.03 305 ASN A CA 1
ATOM 2266 C C . ASN A 1 305 ? 6.383 -3.943 12.641 1.00 57.03 305 ASN A C 1
ATOM 2268 O O . ASN A 1 305 ? 5.787 -3.787 13.710 1.00 57.03 305 ASN A O 1
ATOM 2272 N N . SER A 1 306 ? 6.757 -5.150 12.192 1.00 45.81 306 SER A N 1
ATOM 2273 C CA . SER A 1 306 ? 6.603 -6.426 12.917 1.00 45.81 306 SER A CA 1
ATOM 2274 C C . SER A 1 306 ? 7.830 -6.780 13.752 1.00 45.81 306 SER A C 1
ATOM 2276 O O . SER A 1 306 ? 7.651 -7.156 14.932 1.00 45.81 306 SER A O 1
#

pLDDT: mean 86.87, std 12.99, range [36.5, 98.12]

Secondary structure (DSSP, 8-state):
------TTS--SS-HHHHHHHHHHHHHHHTTS-SHHHHHHHHHHHHHSSSS---TT-TTHHHHHHHHHHHHHHHTS--S---------HHHH-HHHHHHHHHHHHHHTT-HHHHHHHHHHHHHHHHHHHHHHHHHHHHHHHHHHHHHHHHHHHHHHHHHHHT-EETTTTEEGGGS-HHHHHHHHHHHHHHH--SSS--TTHHHHHHHHHHTSSSPPPSSEEHHHHHHTS-HHHHHHHHTTS-TT--TTTSHHHHHHHHHHH--STTHHHHHHHHHH---TT-EE-HHHHHHHHHHHHHHHHHHH--

Radius of gyration: 28.47 Å; chains: 1; bounding box: 64×64×86 Å

Sequence (306 aa):
MLQSGDVAFSTIDNDAEMQVLAASTIVALFEEEGLATDTAALCVATGTFGDRAPEATPDLDSLAHDYLSRRAVSIRPHEEPLHTSALTPAQMGVGTKLSNQVEEALGQNDYAAAVTALNGAVSNLAKRLENVAASDVTARNQLVQSLAALSEENDILWWVINDYSRELSRPRGQASPQGLVLPSAYELASLVTHDVPPTASIEYLRHALASAEGEAPIQLTVAEAMEATTPDWRDSATAALPEEAPGHVLPLLAGLRIMGETPAAGDWNQALRDRTGLGADFADAPEEVGLQLLRELLLTRCLGNS

Foldseek 3Di:
DDDDPDPVDPPPPCPLVVLVVVLVVLLVLLVDDDLVNLLSLLLLCLLCPFVRADPSCRCSNVSSVVSLQVNLCVLAPDDDDLPPVPCDPVNLVLPPVLVVQLVVCVVVVNVVSNVVSVVVSVVVVVVVVVVVVVSVVVSVVVVVSNVLSVQLVVVLVCVLPVQAQPLVRGGQQAAALLQQLQSQLVVNLVSDPDLRHHPCLLVSSVSSSVSHNDDHDQKDFLLSSLVSYDLVSLCVLLVLPDPPHQCSRQLSNVLSVLPNVDPDDPPSQVVSCVRHVHGSRGMDGSSVVSVSSNSSSSSSVSVVVD